Protein AF-A0A059EZ91-F1 (afdb_monomer)

pLDDT: mean 73.09, std 22.7, range [26.75, 97.12]

Foldseek 3Di:
DVVVVVVVVVVVVVVVVVVVVVVVVVVVVPPDDDDDDDDDDDDDDDDDDDDDDDDDDDPPPPPLDLFAWEQEDDDQQCVLVSVLLVVCLDPLLLVVLVVDDADCLALSNLSNVVSVQRGPDSYYDYCVVSLQSNQVNLDDPQGDSNDHHHSVSSNVSSLVSLQVSQCVVPPCVPDVDDDLQDDDPVRLVCCCVPPSSCVVCNVVRPPPDPPDPPPPD

Solvent-accessible surface area (backbone atoms only — not comparable to full-atom values): 13979 Å²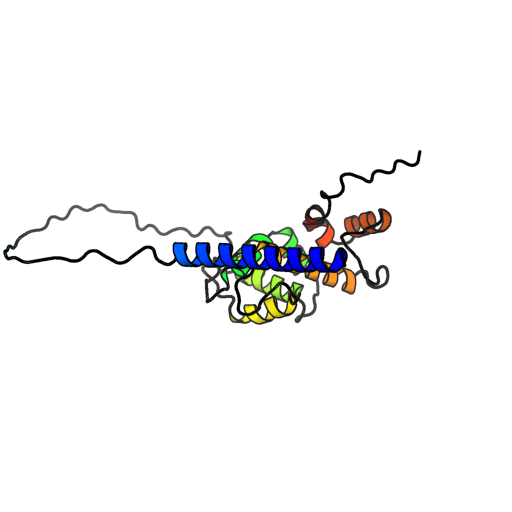 total; per-residue (Å²): 110,73,71,59,57,54,52,54,49,53,53,50,53,53,52,52,53,54,50,52,55,50,51,56,56,49,59,76,69,69,82,80,90,86,87,81,91,83,84,90,82,86,84,90,81,85,90,84,84,87,84,92,77,91,75,84,75,79,83,80,74,74,75,76,62,92,87,57,65,29,48,65,58,81,52,96,70,43,58,33,56,51,50,27,52,62,71,60,60,41,68,68,58,50,50,53,47,68,75,48,93,60,54,87,87,37,65,55,36,52,49,40,53,50,48,48,54,32,59,73,36,95,47,74,40,80,55,71,87,52,43,62,60,54,50,64,68,49,65,49,96,83,58,48,90,91,42,84,57,58,32,68,58,54,41,52,45,45,53,51,51,46,38,51,53,50,42,61,72,78,34,46,93,80,42,91,75,84,57,80,90,71,62,52,69,73,57,45,52,49,36,56,77,70,33,70,58,43,62,76,48,49,78,83,67,73,81,87,62,80,92,72,87,77,80,89,124

Organism: NCBI:txid1288291

Sequence (217 aa):
MRKIILFAYIIFVVFLIIAVVFVIRNIKRGGSGSNAISNNNSSSSQEILTSSKNVSGVSSKVKISDGKPAGIENFTLNCFLSTALQALNIDDLYSYLNSESFNEKSLSKILYNLLTKIRKHKGVVSIEDEYESYIKRLRNKEIKLHGQNDASEVIRNTINVLFQEEVTSKFKHKFKNVDLNNLNYKTHTFLYENSKIYQLFALVGYLESEDKVVADL

Radius of gyration: 28.01 Å; Cα contacts (8 Å, |Δi|>4): 132; chains: 1; bounding box: 68×42×88 Å

Mean predicted aligned error: 17.15 Å

Structure (mmCIF, N/CA/C/O backbone):
data_AF-A0A059EZ91-F1
#
_entry.id   AF-A0A059EZ91-F1
#
loop_
_atom_site.group_PDB
_atom_site.id
_atom_site.type_symbol
_atom_site.label_atom_id
_atom_site.label_alt_id
_atom_site.label_comp_id
_atom_site.label_asym_id
_atom_site.label_entity_id
_atom_site.label_seq_id
_atom_site.pdbx_PDB_ins_code
_atom_site.Cartn_x
_atom_site.Cartn_y
_atom_site.Cartn_z
_atom_site.occupancy
_atom_site.B_iso_or_equiv
_atom_site.auth_seq_id
_atom_site.auth_comp_id
_atom_site.auth_asym_id
_atom_site.auth_atom_id
_atom_site.pdbx_PDB_model_num
ATOM 1 N N . MET A 1 1 ? 32.229 -0.684 39.712 1.00 58.25 1 MET A N 1
ATOM 2 C CA . MET A 1 1 ? 33.116 -1.444 38.795 1.00 58.25 1 MET A CA 1
ATOM 3 C C . MET A 1 1 ? 32.371 -2.458 37.917 1.00 58.25 1 MET A C 1
ATOM 5 O O . MET A 1 1 ? 32.345 -2.226 36.718 1.00 58.25 1 MET A O 1
ATOM 9 N N . ARG A 1 2 ? 31.712 -3.515 38.440 1.0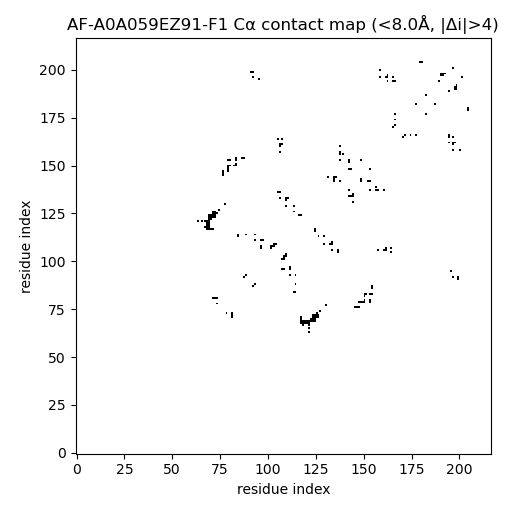0 59.59 2 ARG A N 1
ATOM 10 C CA . ARG A 1 2 ? 31.101 -4.603 37.617 1.00 59.59 2 ARG A CA 1
ATOM 11 C C . ARG A 1 2 ? 30.268 -4.155 36.391 1.00 59.59 2 ARG A C 1
ATOM 13 O O . ARG A 1 2 ? 30.423 -4.739 35.327 1.00 59.59 2 ARG A O 1
ATOM 20 N N . LYS A 1 3 ? 29.448 -3.097 36.500 1.00 65.00 3 LYS A N 1
ATOM 21 C CA . LYS A 1 3 ? 28.636 -2.578 35.373 1.00 65.00 3 LYS A CA 1
ATOM 22 C C . LYS A 1 3 ? 29.464 -2.020 34.197 1.00 65.00 3 LYS A C 1
ATOM 24 O O . LYS A 1 3 ? 29.027 -2.125 33.059 1.00 65.00 3 LYS A O 1
ATOM 29 N N . ILE A 1 4 ? 30.657 -1.474 34.455 1.00 79.62 4 ILE A N 1
ATOM 30 C CA . ILE A 1 4 ? 31.546 -0.917 33.416 1.00 79.62 4 ILE A CA 1
ATOM 31 C C . ILE A 1 4 ? 32.190 -2.050 32.606 1.00 79.62 4 ILE A C 1
ATOM 33 O O . ILE A 1 4 ? 32.258 -1.971 31.385 1.00 79.62 4 ILE A O 1
ATOM 37 N N . ILE A 1 5 ? 32.583 -3.137 33.279 1.00 83.62 5 ILE A N 1
ATOM 38 C CA . ILE A 1 5 ? 33.147 -4.336 32.637 1.00 83.62 5 ILE A CA 1
ATOM 39 C C . ILE A 1 5 ? 32.108 -4.984 31.711 1.00 83.62 5 ILE A C 1
ATOM 41 O O . ILE A 1 5 ? 32.428 -5.319 30.575 1.00 83.62 5 ILE A O 1
ATOM 45 N N . LEU A 1 6 ? 30.849 -5.092 32.158 1.00 77.56 6 LEU A N 1
ATOM 46 C CA . LEU A 1 6 ? 29.761 -5.628 31.333 1.00 77.56 6 LEU A CA 1
ATOM 47 C C . LEU A 1 6 ? 29.501 -4.766 30.083 1.00 77.56 6 LEU A C 1
ATOM 49 O O . LEU A 1 6 ? 29.330 -5.303 28.994 1.00 77.56 6 LEU A O 1
ATOM 53 N N . PHE A 1 7 ? 29.522 -3.437 30.219 1.00 81.31 7 PHE A N 1
ATOM 54 C CA . PHE A 1 7 ? 29.339 -2.519 29.091 1.00 81.31 7 PHE A CA 1
ATOM 55 C C . PHE A 1 7 ? 30.496 -2.595 28.078 1.00 81.31 7 PHE A C 1
ATOM 57 O O . PHE A 1 7 ? 30.256 -2.682 26.875 1.00 81.31 7 PHE A O 1
ATOM 64 N N . ALA A 1 8 ? 31.745 -2.650 28.556 1.00 85.06 8 ALA A N 1
ATOM 65 C CA . ALA A 1 8 ? 32.920 -2.840 27.705 1.00 85.06 8 ALA A CA 1
ATOM 66 C C . ALA A 1 8 ? 32.886 -4.188 26.957 1.00 85.06 8 ALA A C 1
ATOM 68 O O . ALA A 1 8 ? 33.209 -4.242 25.771 1.00 85.06 8 ALA A O 1
ATOM 69 N N . TYR A 1 9 ? 32.435 -5.259 27.620 1.00 87.12 9 TYR A N 1
ATOM 70 C CA . TYR A 1 9 ? 32.266 -6.575 27.003 1.00 87.12 9 TYR A CA 1
ATOM 71 C C . TYR A 1 9 ? 31.207 -6.564 25.887 1.00 87.12 9 TYR A C 1
ATOM 73 O O . TYR A 1 9 ? 31.457 -7.088 24.805 1.00 87.12 9 TYR A O 1
ATOM 81 N N . ILE A 1 10 ? 30.061 -5.905 26.102 1.00 84.00 10 ILE A N 1
ATOM 82 C CA . ILE A 1 10 ? 29.012 -5.764 25.076 1.00 84.00 10 ILE A CA 1
ATOM 83 C C . ILE A 1 10 ? 29.543 -5.013 23.844 1.00 84.00 10 ILE A C 1
ATOM 85 O O . ILE A 1 10 ? 29.344 -5.471 22.720 1.00 84.00 10 ILE A O 1
ATOM 89 N N . ILE A 1 11 ? 30.272 -3.906 24.036 1.00 86.25 11 ILE A N 1
ATOM 90 C CA . ILE A 1 11 ? 30.888 -3.155 22.927 1.00 86.25 11 ILE A CA 1
ATOM 91 C C . ILE A 1 11 ? 31.886 -4.028 22.154 1.00 86.25 11 ILE A C 1
ATOM 93 O O . ILE A 1 11 ? 31.872 -4.031 20.922 1.00 86.25 11 ILE A O 1
ATOM 97 N N . PHE A 1 12 ? 32.718 -4.802 22.858 1.00 88.75 12 PHE A N 1
ATOM 98 C CA . PHE A 1 12 ? 33.686 -5.706 22.238 1.00 88.75 12 PHE A CA 1
ATOM 99 C C . PHE A 1 12 ? 33.010 -6.796 21.388 1.00 88.75 12 PHE A C 1
ATOM 101 O O . PHE A 1 12 ? 33.410 -7.019 20.246 1.00 88.75 12 PHE A O 1
ATOM 108 N N . VAL A 1 13 ? 31.945 -7.426 21.898 1.00 86.06 13 VAL A N 1
ATOM 109 C CA . VAL A 1 13 ? 31.173 -8.442 21.160 1.00 86.06 13 VAL A CA 1
ATOM 110 C C . VAL A 1 13 ? 30.526 -7.851 19.901 1.00 86.06 13 VAL A C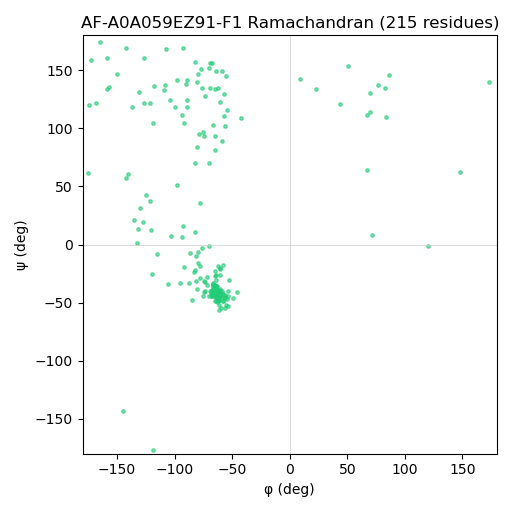 1
ATOM 112 O O . VAL A 1 13 ? 30.602 -8.461 18.835 1.00 86.06 13 VAL A O 1
ATOM 115 N N . VAL A 1 14 ? 29.959 -6.641 19.978 1.00 85.62 14 VAL A N 1
ATOM 116 C CA . VAL A 1 14 ? 29.388 -5.946 18.807 1.00 85.62 14 VAL A CA 1
ATOM 117 C C . VAL A 1 14 ? 30.459 -5.665 17.745 1.00 85.62 14 VAL A C 1
ATOM 119 O O . VAL A 1 14 ? 30.233 -5.937 16.565 1.00 85.62 14 VAL A O 1
ATOM 122 N N . PHE A 1 15 ? 31.645 -5.193 18.142 1.00 87.44 15 PHE A N 1
ATOM 123 C CA . PHE A 1 15 ? 32.767 -4.990 17.216 1.00 87.44 15 PHE A CA 1
ATOM 124 C C . PHE A 1 15 ? 33.221 -6.291 16.541 1.00 87.44 15 PHE A C 1
ATOM 126 O O . PHE A 1 15 ? 33.485 -6.300 15.337 1.00 87.44 15 PHE A O 1
ATOM 133 N N . LEU A 1 16 ? 33.272 -7.395 17.290 1.00 84.44 16 LEU A N 1
ATOM 134 C CA . LEU A 1 16 ? 33.698 -8.695 16.774 1.00 84.44 16 LEU A CA 1
ATOM 135 C C . LEU A 1 16 ? 32.702 -9.256 15.742 1.00 84.44 16 LEU A C 1
ATOM 137 O O . LEU A 1 16 ? 33.118 -9.750 14.695 1.00 84.44 16 LEU A O 1
ATOM 141 N N . ILE A 1 17 ? 31.395 -9.088 15.972 1.00 84.00 17 ILE A N 1
ATOM 142 C CA . ILE A 1 17 ? 30.342 -9.446 15.004 1.00 84.00 17 ILE A CA 1
ATOM 143 C C . ILE A 1 17 ? 30.474 -8.615 13.716 1.00 84.00 17 ILE A C 1
ATOM 145 O O . ILE A 1 17 ? 30.439 -9.173 12.618 1.00 84.00 17 ILE A O 1
ATOM 149 N N . ILE A 1 18 ? 30.682 -7.297 13.826 1.00 85.12 18 ILE A N 1
ATOM 150 C CA . ILE A 1 18 ? 30.859 -6.408 12.663 1.00 85.12 18 ILE A CA 1
ATOM 151 C C . ILE A 1 18 ? 32.094 -6.814 11.842 1.00 85.12 18 ILE A C 1
ATOM 153 O O . ILE A 1 18 ? 32.015 -6.890 10.613 1.00 85.12 18 ILE A O 1
ATOM 157 N N . ALA A 1 19 ? 33.212 -7.132 12.502 1.00 83.38 19 ALA A N 1
ATOM 158 C CA . ALA A 1 19 ? 34.436 -7.581 11.841 1.00 83.38 19 ALA A CA 1
ATOM 159 C C . ALA A 1 19 ? 34.237 -8.904 11.078 1.00 83.38 19 ALA A C 1
ATOM 161 O O . ALA A 1 19 ? 34.619 -9.001 9.910 1.00 83.38 19 ALA A O 1
ATOM 162 N N . VAL A 1 20 ? 33.577 -9.897 11.687 1.00 82.56 20 VAL A N 1
ATOM 163 C CA . VAL A 1 20 ? 33.268 -11.185 11.037 1.00 82.56 20 VAL A CA 1
ATOM 164 C C . VAL A 1 20 ? 32.369 -10.989 9.812 1.00 82.56 20 VAL A C 1
ATOM 166 O O . VAL A 1 20 ? 32.664 -11.522 8.740 1.00 82.56 20 VAL A O 1
ATOM 169 N N . VAL A 1 21 ? 31.320 -10.165 9.919 1.00 80.38 21 VAL A N 1
ATOM 170 C CA . VAL A 1 21 ? 30.441 -9.837 8.782 1.00 80.38 21 VAL A CA 1
ATOM 171 C C . VAL A 1 21 ? 31.221 -9.161 7.649 1.00 80.38 21 VAL A C 1
ATOM 173 O O . VAL A 1 21 ? 30.991 -9.480 6.481 1.00 80.38 21 VAL A O 1
ATOM 176 N N . PHE A 1 22 ? 32.166 -8.269 7.962 1.00 77.31 22 PHE A N 1
ATOM 177 C CA . PHE A 1 22 ? 33.001 -7.591 6.964 1.00 77.31 22 PHE A CA 1
ATOM 178 C C . PHE A 1 22 ? 33.960 -8.556 6.245 1.00 77.31 22 PHE A C 1
ATOM 180 O O . PHE A 1 22 ? 34.053 -8.526 5.015 1.00 77.31 22 PHE A O 1
ATOM 187 N N . VAL A 1 23 ? 34.608 -9.467 6.981 1.00 77.50 23 VAL A N 1
ATOM 188 C CA . VAL A 1 23 ? 35.487 -10.507 6.413 1.00 77.50 23 VAL A CA 1
ATOM 189 C C . VAL A 1 23 ? 34.709 -11.442 5.482 1.00 77.50 23 VAL A C 1
ATOM 191 O O . VAL A 1 23 ? 35.120 -11.637 4.337 1.00 77.50 23 VAL A O 1
ATOM 194 N N . ILE A 1 24 ? 33.542 -11.942 5.905 1.00 71.38 24 ILE A N 1
ATOM 195 C CA . ILE A 1 24 ? 32.678 -12.797 5.069 1.00 71.38 24 ILE A CA 1
ATOM 196 C C . ILE A 1 24 ? 32.258 -12.065 3.781 1.00 71.38 24 ILE A C 1
ATOM 198 O O . ILE A 1 24 ? 32.262 -12.656 2.696 1.00 71.38 24 ILE A O 1
ATOM 202 N N . ARG A 1 25 ? 31.944 -10.763 3.865 1.00 62.53 25 ARG A N 1
ATOM 203 C CA . ARG A 1 25 ? 31.569 -9.943 2.699 1.00 62.53 25 ARG A CA 1
ATOM 204 C C . ARG A 1 25 ? 32.706 -9.767 1.690 1.00 62.53 25 ARG A C 1
ATOM 206 O O . ARG A 1 25 ? 32.428 -9.724 0.492 1.00 62.53 25 ARG A O 1
ATOM 213 N N . ASN A 1 26 ? 33.951 -9.682 2.156 1.00 57.91 26 ASN A N 1
ATOM 214 C CA . ASN A 1 26 ? 35.123 -9.526 1.293 1.00 57.91 26 ASN A CA 1
ATOM 215 C C . ASN A 1 26 ? 35.580 -10.858 0.681 1.00 57.91 26 ASN A C 1
ATOM 217 O O . ASN A 1 26 ? 35.876 -10.894 -0.512 1.00 57.91 26 ASN A O 1
ATOM 221 N N . ILE A 1 27 ? 35.526 -11.970 1.427 1.00 61.06 27 ILE A N 1
ATOM 222 C CA . ILE A 1 27 ? 35.783 -13.314 0.874 1.00 61.06 27 ILE A CA 1
ATOM 223 C C . ILE A 1 27 ? 34.810 -13.610 -0.278 1.00 61.06 27 ILE A C 1
ATOM 225 O O . ILE A 1 27 ? 35.228 -14.046 -1.349 1.00 61.06 27 ILE A O 1
ATOM 229 N N . LYS A 1 28 ? 33.523 -13.261 -0.126 1.00 47.97 28 LYS A N 1
ATOM 230 C CA . LYS A 1 28 ? 32.501 -13.439 -1.176 1.00 47.97 28 LYS A CA 1
ATOM 231 C C . LYS A 1 28 ? 32.657 -12.497 -2.390 1.00 47.97 28 LYS A C 1
ATOM 233 O O . LYS A 1 28 ? 31.864 -12.584 -3.324 1.00 47.97 28 LYS A O 1
ATOM 238 N N . ARG A 1 29 ? 33.653 -11.601 -2.396 1.00 47.25 29 ARG A N 1
ATOM 239 C CA . ARG A 1 29 ? 33.982 -10.686 -3.508 1.00 47.25 29 ARG A CA 1
ATOM 240 C C . ARG A 1 29 ? 35.358 -10.926 -4.147 1.00 47.25 29 ARG A C 1
ATOM 242 O O . ARG A 1 29 ? 35.621 -10.338 -5.188 1.00 47.25 29 ARG A O 1
ATOM 249 N N . GLY A 1 30 ? 36.205 -11.788 -3.579 1.00 40.31 30 GLY A N 1
ATOM 250 C CA . GLY A 1 30 ? 37.557 -12.081 -4.092 1.00 40.31 30 GLY A CA 1
ATOM 251 C C . GLY A 1 30 ? 37.666 -13.290 -5.034 1.00 40.31 30 GLY A C 1
ATOM 252 O O . GLY A 1 30 ? 38.770 -13.703 -5.369 1.00 40.31 30 GLY A O 1
ATOM 253 N N . GLY A 1 31 ? 36.544 -13.901 -5.424 1.00 39.34 31 GLY A N 1
ATOM 254 C CA . GLY A 1 31 ? 36.500 -15.221 -6.065 1.00 39.34 31 GLY A CA 1
ATOM 255 C C . GLY A 1 31 ? 36.393 -15.239 -7.592 1.00 39.34 31 GLY A C 1
ATOM 256 O O . GLY A 1 31 ? 35.513 -15.926 -8.098 1.00 39.34 31 GLY A O 1
ATOM 257 N N . SER A 1 32 ? 37.246 -14.514 -8.325 1.00 40.69 32 SER A N 1
ATOM 258 C CA . SER A 1 32 ? 37.578 -14.842 -9.729 1.00 40.69 32 SER A CA 1
ATOM 259 C C . SER A 1 32 ? 38.780 -14.026 -10.214 1.00 40.69 32 SER A C 1
ATOM 261 O O . SER A 1 32 ? 38.717 -12.798 -10.204 1.00 40.69 32 SER A O 1
ATOM 263 N N . GLY A 1 33 ? 39.860 -14.686 -10.652 1.00 39.78 33 GLY A N 1
ATOM 264 C CA . GLY A 1 33 ? 40.988 -13.986 -11.281 1.00 39.78 33 GLY A CA 1
ATOM 265 C C . GLY A 1 33 ? 42.382 -14.579 -11.072 1.00 39.78 33 GLY A C 1
ATOM 266 O O . GLY A 1 33 ? 43.243 -13.892 -10.533 1.00 39.78 33 GLY A O 1
ATOM 267 N N . SER A 1 34 ? 42.632 -15.807 -11.541 1.00 31.89 34 SER A N 1
ATOM 268 C CA . SER A 1 34 ? 43.927 -16.192 -12.143 1.00 31.89 34 SER A CA 1
ATOM 269 C C . SER A 1 34 ? 43.895 -17.604 -12.724 1.00 31.89 34 SER A C 1
ATOM 271 O O . SER A 1 34 ? 43.712 -18.574 -11.999 1.00 31.89 34 SER A O 1
ATOM 273 N N . ASN A 1 35 ? 44.137 -17.699 -14.029 1.00 32.19 35 ASN A N 1
ATOM 274 C CA . ASN A 1 35 ? 45.182 -18.551 -14.596 1.00 32.19 35 ASN A CA 1
ATOM 275 C C . ASN A 1 35 ? 45.542 -17.988 -15.980 1.00 32.19 35 ASN A C 1
ATOM 277 O O . ASN A 1 35 ? 44.663 -17.594 -16.743 1.00 32.19 35 ASN A O 1
ATOM 281 N N . ALA A 1 36 ? 46.837 -17.911 -16.268 1.00 32.31 36 ALA A N 1
ATOM 282 C CA . ALA A 1 36 ? 47.399 -17.475 -17.546 1.00 32.31 36 ALA A CA 1
ATOM 283 C C . AL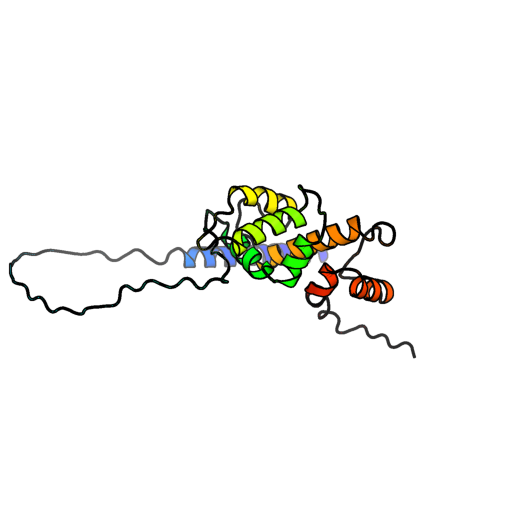A A 1 36 ? 48.222 -18.624 -18.164 1.00 32.31 36 ALA A C 1
ATOM 285 O O . ALA A 1 36 ? 48.340 -19.669 -17.529 1.00 32.31 36 ALA A O 1
ATOM 286 N N . ILE A 1 37 ? 48.860 -18.369 -19.323 1.00 31.75 37 ILE A N 1
ATOM 287 C CA . ILE A 1 37 ? 49.763 -19.266 -20.097 1.00 31.75 37 ILE A CA 1
ATOM 288 C C . ILE A 1 37 ? 48.996 -20.254 -21.018 1.00 31.75 37 ILE A C 1
ATOM 290 O O . ILE A 1 37 ? 48.060 -20.894 -20.558 1.00 31.75 37 ILE A O 1
ATOM 294 N N . SER A 1 38 ? 49.340 -20.497 -22.300 1.00 27.70 38 SER A N 1
ATOM 295 C CA . SER A 1 38 ? 50.135 -19.757 -23.314 1.00 27.70 38 SER A CA 1
ATOM 296 C C . SER A 1 38 ? 50.038 -20.448 -24.707 1.00 27.70 38 SER A C 1
ATOM 298 O O . SER A 1 38 ? 49.833 -21.655 -24.761 1.00 27.70 38 SER A O 1
ATOM 300 N N . ASN A 1 39 ? 50.310 -19.698 -25.789 1.00 27.30 39 ASN A N 1
ATOM 301 C CA . ASN A 1 39 ? 50.799 -20.104 -27.133 1.00 27.30 39 ASN A CA 1
ATOM 302 C C . ASN A 1 39 ? 49.942 -20.902 -28.163 1.00 27.30 39 ASN A C 1
ATOM 304 O O . ASN A 1 39 ? 49.736 -22.103 -28.053 1.00 27.30 39 ASN A O 1
ATOM 308 N N . ASN A 1 40 ? 49.644 -20.205 -29.276 1.00 32.12 40 ASN A N 1
ATOM 309 C CA . ASN A 1 40 ? 49.972 -20.499 -30.695 1.00 32.12 40 ASN A CA 1
ATOM 310 C C . ASN A 1 40 ? 49.817 -21.930 -31.280 1.00 32.12 40 ASN A C 1
ATOM 312 O O . ASN A 1 40 ? 50.627 -22.795 -30.961 1.00 32.12 40 ASN A O 1
ATOM 316 N N . ASN A 1 41 ? 48.986 -22.121 -32.331 1.00 29.39 41 ASN A N 1
ATOM 317 C CA . ASN A 1 41 ? 49.386 -21.947 -33.757 1.00 29.39 41 ASN A CA 1
ATOM 318 C C . ASN A 1 41 ? 48.319 -22.383 -34.813 1.00 29.39 41 ASN A C 1
ATOM 320 O O . ASN A 1 41 ? 47.752 -23.458 -34.695 1.00 29.39 41 ASN A O 1
ATOM 324 N N . SER A 1 42 ? 48.181 -21.585 -35.893 1.00 30.23 42 SER A N 1
ATOM 325 C CA . SER A 1 42 ? 47.931 -21.926 -37.331 1.00 30.23 42 SER A CA 1
ATOM 326 C C . SER A 1 42 ? 46.808 -22.874 -37.851 1.00 30.23 42 SER A C 1
ATOM 328 O O . SER A 1 42 ? 46.503 -23.896 -37.256 1.00 30.23 42 SER A O 1
ATOM 330 N N . SER A 1 43 ? 46.400 -22.612 -39.116 1.00 27.48 43 SER A N 1
ATOM 331 C CA . SER A 1 43 ? 45.660 -23.470 -40.094 1.00 27.48 43 SER A CA 1
ATOM 332 C C . SER A 1 43 ? 44.115 -23.520 -39.982 1.00 27.48 43 SER A C 1
ATOM 334 O O . SER A 1 43 ? 43.583 -23.915 -38.957 1.00 27.48 43 SER A O 1
ATOM 336 N N . SER A 1 44 ? 43.341 -22.946 -40.928 1.00 32.41 44 SER A N 1
ATOM 337 C CA . SER A 1 44 ? 42.866 -23.505 -42.233 1.00 32.41 44 SER A CA 1
ATOM 338 C C . SER A 1 44 ? 41.823 -24.644 -42.066 1.00 32.41 44 SER A C 1
ATOM 340 O O . SER A 1 44 ? 42.094 -25.560 -41.306 1.00 32.41 44 SER A O 1
ATOM 342 N N . SER A 1 45 ? 40.646 -24.717 -42.714 1.00 28.56 45 SER A N 1
ATOM 343 C CA . SER A 1 45 ? 40.190 -24.176 -44.011 1.00 28.56 45 SER A CA 1
ATOM 344 C C . SER A 1 45 ? 38.647 -24.068 -44.119 1.00 28.56 45 SER A C 1
ATOM 346 O O . SER A 1 45 ? 37.921 -24.735 -43.393 1.00 28.56 45 SER A O 1
ATOM 348 N N . GLN A 1 46 ? 38.198 -23.230 -45.063 1.00 34.28 46 GLN A N 1
ATOM 349 C CA . GLN A 1 46 ? 37.072 -23.355 -46.019 1.00 34.28 46 GLN A CA 1
ATOM 350 C C . GLN A 1 46 ? 36.022 -24.509 -45.942 1.00 34.28 46 GLN A C 1
ATOM 352 O O . GLN A 1 46 ? 36.383 -25.678 -45.878 1.00 34.28 46 GLN A O 1
ATOM 357 N N . GLU A 1 47 ? 34.759 -24.115 -46.240 1.00 28.09 47 GLU A N 1
ATOM 358 C CA . GLU A 1 47 ? 33.784 -24.768 -47.173 1.00 28.09 47 GLU A CA 1
ATOM 359 C C . GLU A 1 47 ? 32.847 -25.928 -46.702 1.00 28.09 47 GLU A C 1
ATOM 361 O O . GLU A 1 47 ? 33.234 -26.726 -45.860 1.00 28.09 47 GLU A O 1
ATOM 366 N N . ILE A 1 48 ? 31.583 -26.107 -47.179 1.00 30.22 48 ILE A N 1
ATOM 367 C CA . ILE A 1 48 ? 30.646 -25.281 -48.013 1.00 30.22 48 ILE A CA 1
ATOM 368 C C . ILE A 1 48 ? 29.158 -25.796 -47.966 1.00 30.22 48 ILE A C 1
ATOM 370 O O . ILE A 1 48 ? 28.893 -26.870 -47.443 1.00 30.22 48 ILE A O 1
ATOM 374 N N . LEU A 1 49 ? 28.218 -25.052 -48.592 1.00 27.22 49 LEU A N 1
ATOM 375 C CA . LEU A 1 49 ? 26.872 -25.419 -49.131 1.00 27.22 49 LEU A CA 1
ATOM 376 C C . LEU A 1 49 ? 25.693 -25.843 -48.206 1.00 27.22 49 LEU A C 1
ATOM 378 O O . LEU A 1 49 ? 25.592 -26.955 -47.707 1.00 27.22 49 LEU A O 1
ATOM 382 N N . THR A 1 50 ? 24.695 -24.950 -48.165 1.00 33.94 50 THR A N 1
ATOM 383 C CA . THR A 1 50 ? 23.241 -25.160 -48.402 1.00 33.94 50 THR A CA 1
ATOM 384 C C . THR A 1 50 ? 22.58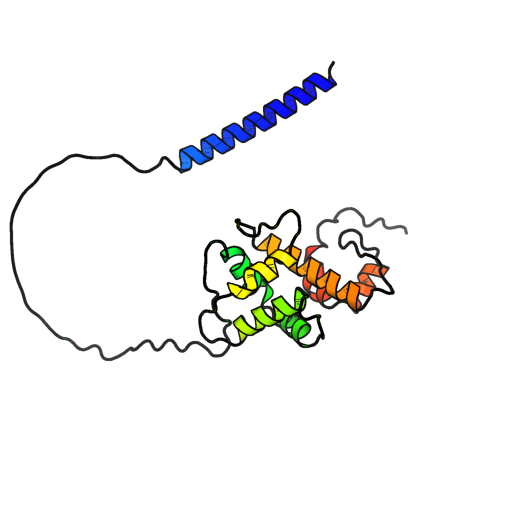0 -26.545 -48.239 1.00 33.94 50 THR A C 1
ATOM 386 O O . THR A 1 50 ? 22.877 -27.476 -48.983 1.00 33.94 50 THR A O 1
ATOM 389 N N . SER A 1 51 ? 21.429 -26.566 -47.550 1.00 26.75 51 SER A N 1
ATOM 390 C CA . SER A 1 51 ? 20.172 -27.050 -48.161 1.00 26.75 51 SER A CA 1
ATOM 391 C C . SER A 1 51 ? 18.935 -26.521 -47.426 1.00 26.75 51 SER A C 1
ATOM 393 O O . SER A 1 51 ? 18.862 -26.556 -46.200 1.00 26.75 51 SER A O 1
ATOM 395 N N . SER A 1 52 ? 17.946 -26.040 -48.183 1.00 32.31 52 SER A N 1
ATOM 396 C CA . SER A 1 52 ? 16.634 -25.657 -47.657 1.00 32.31 52 SER A CA 1
ATOM 397 C C . SER A 1 52 ? 15.777 -26.893 -47.369 1.00 32.31 52 SER A C 1
ATOM 399 O O . SER A 1 52 ? 15.629 -27.761 -48.229 1.00 32.31 52 SER A O 1
ATOM 401 N N . LYS A 1 53 ? 15.113 -26.919 -46.208 1.00 29.17 53 LYS A N 1
ATOM 402 C CA . LYS A 1 53 ? 13.845 -27.639 -46.033 1.00 29.17 53 LYS A CA 1
ATOM 403 C C . LYS A 1 53 ? 12.873 -26.783 -45.231 1.00 29.17 53 LYS A C 1
ATOM 405 O O . LYS A 1 53 ? 13.127 -26.447 -44.079 1.00 29.17 53 LYS A O 1
ATOM 410 N N . ASN A 1 54 ? 11.749 -26.452 -45.863 1.00 34.72 54 ASN A N 1
ATOM 411 C CA . ASN A 1 54 ? 10.644 -25.730 -45.245 1.00 34.72 54 ASN A CA 1
ATOM 412 C C . ASN A 1 54 ? 10.113 -26.474 -44.011 1.00 34.72 54 ASN A C 1
ATOM 414 O O . ASN A 1 54 ? 9.700 -27.628 -44.121 1.00 34.72 54 ASN A O 1
ATOM 418 N N . VAL A 1 55 ? 9.986 -25.761 -42.891 1.00 31.19 55 VAL A N 1
ATOM 419 C CA . VAL A 1 55 ? 8.940 -26.030 -41.898 1.00 31.19 55 VAL A CA 1
ATOM 420 C C . VAL A 1 55 ? 8.079 -24.776 -41.810 1.00 31.19 55 VAL A C 1
ATOM 422 O O . VAL A 1 55 ? 8.483 -23.741 -41.286 1.00 31.19 55 VAL A O 1
ATOM 425 N N . SER A 1 56 ? 6.899 -24.860 -42.416 1.00 31.50 56 SER A N 1
ATOM 426 C CA . SER A 1 56 ? 5.873 -23.823 -42.396 1.00 31.50 56 SER A CA 1
ATOM 427 C C . SER A 1 56 ? 5.190 -23.759 -41.029 1.00 31.50 56 SER A C 1
ATOM 429 O O . SER A 1 56 ? 4.647 -24.764 -40.577 1.00 31.50 56 SER A O 1
ATOM 431 N N . GLY A 1 57 ? 5.128 -22.568 -40.427 1.00 39.47 57 GLY A N 1
ATOM 432 C CA . GLY A 1 57 ? 4.540 -22.367 -39.099 1.00 39.47 57 GLY A CA 1
ATOM 433 C C . GLY A 1 57 ? 5.478 -22.851 -37.981 1.00 39.47 57 GLY A C 1
ATOM 434 O O . GLY A 1 57 ? 6.104 -23.892 -38.078 1.00 39.47 57 GLY A O 1
ATOM 435 N N . VAL A 1 58 ? 5.645 -22.125 -36.881 1.00 33.00 58 VAL A N 1
ATOM 436 C CA . VAL A 1 58 ? 4.673 -21.236 -36.242 1.00 33.00 58 VAL A CA 1
ATOM 437 C C . VAL A 1 58 ? 5.279 -19.848 -36.035 1.00 33.00 58 VAL A C 1
ATOM 439 O O . VAL A 1 58 ? 6.262 -19.688 -35.317 1.00 33.00 58 VAL A O 1
ATOM 442 N N . SER A 1 59 ? 4.641 -18.815 -36.598 1.00 34.72 59 SER A N 1
ATOM 443 C CA . SER A 1 59 ? 4.775 -17.475 -36.025 1.00 34.72 59 SER A CA 1
ATOM 444 C C . SER A 1 59 ? 4.108 -17.527 -34.659 1.00 34.72 59 SER A C 1
ATOM 446 O O . SER A 1 59 ? 2.878 -17.541 -34.567 1.00 34.72 59 SER A O 1
ATOM 448 N N . SER A 1 60 ? 4.917 -17.591 -33.602 1.00 38.19 60 SER A N 1
ATOM 449 C CA . SER A 1 60 ? 4.453 -17.485 -32.223 1.00 38.19 60 SER A CA 1
ATOM 450 C C . SER A 1 60 ? 4.001 -16.053 -31.953 1.00 38.19 60 SER A C 1
ATOM 452 O O . SER A 1 60 ? 4.626 -15.314 -31.195 1.00 38.19 60 SER A O 1
ATOM 454 N N . LYS A 1 61 ? 2.873 -15.661 -32.562 1.00 38.75 61 LYS A N 1
ATOM 455 C CA . LYS A 1 61 ? 2.003 -14.616 -32.033 1.00 38.75 61 LYS A CA 1
ATOM 456 C C . LYS A 1 61 ? 1.572 -15.088 -30.653 1.00 38.75 61 LYS A C 1
ATOM 458 O O . LYS A 1 61 ? 0.557 -15.769 -30.509 1.00 38.75 61 LYS A O 1
ATOM 463 N N . VAL A 1 62 ? 2.370 -14.734 -29.649 1.00 37.06 62 VAL A N 1
ATOM 464 C CA . VAL A 1 62 ? 1.978 -14.807 -28.250 1.00 37.06 62 VAL A CA 1
ATOM 465 C C . VAL A 1 62 ? 0.710 -13.974 -28.147 1.00 37.06 62 VAL A C 1
ATOM 467 O O . VAL A 1 62 ? 0.754 -12.745 -28.172 1.00 37.06 62 VAL A O 1
ATOM 470 N N . LYS A 1 63 ? -0.441 -14.651 -28.099 1.00 38.94 63 LYS A N 1
ATOM 471 C CA . LYS A 1 63 ? -1.696 -14.025 -27.705 1.00 38.94 63 LYS A CA 1
ATOM 472 C C . LYS A 1 63 ? -1.511 -13.625 -26.248 1.00 38.94 63 LYS A C 1
ATOM 474 O O . LYS A 1 63 ? -1.705 -14.444 -25.353 1.00 38.94 63 LYS A O 1
ATOM 479 N N . ILE A 1 64 ? -1.077 -12.385 -26.029 1.00 47.28 64 ILE A N 1
ATOM 480 C CA . ILE A 1 64 ? -1.133 -11.749 -24.718 1.00 47.28 64 ILE A CA 1
ATOM 481 C C . ILE A 1 64 ? -2.606 -11.799 -24.326 1.00 47.28 64 ILE A C 1
ATOM 483 O O . ILE A 1 64 ? -3.448 -11.192 -24.983 1.00 47.28 64 ILE A O 1
ATOM 487 N N . SER A 1 65 ? -2.915 -12.624 -23.330 1.00 42.81 65 SER A N 1
ATOM 488 C CA . SER A 1 65 ? -4.276 -12.826 -22.854 1.00 42.81 65 SER A CA 1
ATOM 489 C C . SER A 1 65 ? -4.830 -11.500 -22.352 1.00 42.81 65 SER A C 1
ATOM 491 O O . SER A 1 65 ? -4.252 -10.918 -21.427 1.00 42.81 65 SER A O 1
ATOM 493 N N . ASP A 1 66 ? -5.949 -11.054 -22.920 1.00 55.72 66 ASP A N 1
ATOM 494 C CA . ASP A 1 66 ? -6.734 -9.966 -22.346 1.00 55.72 66 ASP A CA 1
ATOM 495 C C . ASP A 1 66 ? -7.073 -10.325 -20.888 1.00 55.72 66 ASP A C 1
ATOM 497 O O . ASP A 1 66 ? -7.724 -11.337 -20.634 1.00 55.72 66 ASP A O 1
ATOM 501 N N . GLY A 1 67 ? -6.564 -9.536 -19.932 1.00 64.88 67 GLY A N 1
ATOM 502 C CA . GLY A 1 67 ? -6.816 -9.719 -18.495 1.00 64.88 67 GLY A CA 1
ATOM 503 C C . GLY A 1 67 ? -5.600 -9.959 -17.588 1.00 64.88 67 GLY A C 1
ATOM 504 O O . GLY A 1 67 ? -5.791 -10.067 -16.382 1.00 64.88 67 GLY A O 1
ATOM 505 N N . LYS A 1 68 ? -4.357 -10.023 -18.095 1.00 75.25 68 LYS A N 1
ATOM 506 C CA . LYS A 1 68 ? -3.161 -10.041 -17.218 1.00 75.25 68 LYS A CA 1
ATOM 507 C C . LYS A 1 68 ? -2.649 -8.621 -16.926 1.00 75.25 68 LYS A C 1
ATOM 509 O O . LYS A 1 68 ? -2.594 -7.826 -17.863 1.00 75.25 68 LYS A O 1
ATOM 514 N N . PRO A 1 69 ? -2.246 -8.305 -15.679 1.00 84.81 69 PRO A N 1
ATOM 515 C CA . PRO A 1 69 ? -1.639 -7.017 -15.352 1.00 84.81 69 PRO A CA 1
ATOM 516 C C . PRO A 1 69 ? -0.297 -6.824 -16.070 1.00 84.81 69 PRO A C 1
ATOM 518 O O . PRO A 1 69 ? 0.435 -7.786 -16.317 1.00 84.81 69 PRO A O 1
ATOM 521 N N . ALA A 1 70 ? 0.025 -5.569 -16.381 1.00 90.19 70 ALA A N 1
ATOM 522 C CA . ALA A 1 70 ? 1.276 -5.166 -17.006 1.00 90.19 70 ALA A CA 1
ATOM 523 C C . ALA A 1 70 ? 2.502 -5.552 -16.167 1.00 90.19 70 ALA A C 1
ATOM 525 O O . ALA A 1 70 ? 2.473 -5.519 -14.933 1.00 90.19 70 ALA A O 1
ATOM 526 N N . GLY A 1 71 ? 3.616 -5.830 -16.846 1.00 91.25 71 GLY A N 1
ATOM 527 C CA . GLY A 1 71 ? 4.931 -5.836 -16.205 1.00 91.25 71 GLY A CA 1
ATOM 528 C C . GLY A 1 71 ? 5.349 -4.414 -15.822 1.00 91.25 71 GLY A C 1
ATOM 529 O O . GLY A 1 71 ? 4.893 -3.449 -16.431 1.00 91.25 71 GLY A O 1
ATOM 530 N N . ILE A 1 72 ? 6.233 -4.269 -14.836 1.00 93.81 72 ILE A N 1
ATOM 531 C CA . ILE A 1 72 ? 6.790 -2.966 -14.442 1.00 93.81 72 ILE A CA 1
ATOM 532 C C . ILE A 1 72 ? 8.254 -2.919 -14.876 1.00 93.81 72 ILE A C 1
ATOM 534 O O . ILE A 1 72 ? 8.997 -3.874 -14.646 1.00 93.81 72 ILE A O 1
ATOM 538 N N . GLU A 1 73 ? 8.658 -1.822 -15.507 1.00 92.38 73 GLU A N 1
ATOM 539 C CA . GLU A 1 73 ? 10.038 -1.599 -15.927 1.00 92.38 73 GLU A CA 1
ATOM 540 C C . GLU A 1 73 ? 10.967 -1.493 -14.712 1.00 92.38 73 GLU A C 1
ATOM 542 O O . GLU A 1 73 ? 10.665 -0.816 -13.726 1.00 92.38 73 GLU A O 1
ATOM 547 N N . ASN A 1 74 ? 12.105 -2.185 -14.772 1.00 86.56 74 ASN A N 1
ATOM 548 C CA . ASN A 1 74 ? 13.114 -2.149 -13.721 1.00 86.56 74 ASN A CA 1
ATOM 549 C C . ASN A 1 74 ? 14.135 -1.052 -14.038 1.00 86.56 74 ASN A C 1
ATOM 551 O O . ASN A 1 74 ? 14.994 -1.245 -14.896 1.00 86.56 74 ASN A O 1
ATOM 555 N N . PHE A 1 75 ? 14.050 0.072 -13.330 1.00 84.50 75 PHE A N 1
ATOM 556 C CA . PHE A 1 75 ? 15.083 1.109 -13.322 1.00 84.50 75 PHE A CA 1
ATOM 557 C C . PHE A 1 75 ? 15.838 1.091 -11.988 1.00 84.50 75 PHE A C 1
ATOM 559 O O . PHE A 1 75 ? 15.439 0.422 -11.032 1.00 84.50 75 PHE A O 1
ATOM 566 N N . THR A 1 76 ? 16.961 1.808 -11.925 1.00 71.38 76 THR A N 1
ATOM 567 C CA . THR A 1 76 ? 17.937 1.761 -10.825 1.00 71.38 76 THR A CA 1
ATOM 568 C C . THR A 1 76 ? 17.289 1.726 -9.434 1.00 71.38 76 THR A C 1
ATOM 570 O O . THR A 1 76 ? 16.777 2.726 -8.942 1.00 71.38 76 THR A O 1
ATOM 573 N N . LEU A 1 77 ? 17.389 0.557 -8.787 1.00 75.00 77 LEU A N 1
ATOM 574 C CA . LEU A 1 77 ? 16.914 0.241 -7.431 1.00 75.00 77 LEU A CA 1
ATOM 575 C C . LEU A 1 77 ? 15.387 0.128 -7.220 1.00 75.00 77 LEU A C 1
ATOM 577 O O . LEU A 1 77 ? 14.989 -0.076 -6.079 1.00 75.00 77 LEU A O 1
ATOM 581 N N . ASN A 1 78 ? 14.522 0.155 -8.241 1.00 84.50 78 ASN A N 1
ATOM 582 C CA . ASN A 1 78 ? 13.061 0.138 -8.023 1.00 84.50 78 ASN A CA 1
ATOM 583 C C . ASN A 1 78 ? 12.429 -1.250 -7.756 1.00 84.50 78 ASN A C 1
ATOM 585 O O . ASN A 1 78 ? 11.251 -1.326 -7.406 1.00 84.50 78 ASN A O 1
ATOM 589 N N . CYS A 1 79 ? 13.168 -2.352 -7.924 1.00 88.69 79 CYS A N 1
ATOM 590 C CA . CYS A 1 79 ? 12.595 -3.705 -8.019 1.00 88.69 79 CYS A CA 1
ATOM 591 C C . CYS A 1 79 ? 11.793 -4.171 -6.784 1.00 88.69 79 CYS A C 1
ATOM 593 O O . CYS A 1 79 ? 10.866 -4.980 -6.914 1.00 88.69 79 CYS A O 1
ATOM 595 N N . PHE A 1 80 ? 12.093 -3.631 -5.598 1.00 91.50 80 PHE A N 1
ATOM 596 C CA . PHE A 1 80 ? 11.308 -3.864 -4.384 1.00 91.50 80 PHE A CA 1
ATOM 597 C C . PHE A 1 80 ? 9.902 -3.248 -4.491 1.00 91.50 80 PHE A C 1
ATOM 599 O O . PHE A 1 80 ? 8.928 -3.859 -4.055 1.00 91.50 80 PHE A O 1
ATOM 606 N N . LEU A 1 81 ? 9.776 -2.069 -5.116 1.00 93.00 81 LEU A N 1
ATOM 607 C CA . LEU A 1 81 ? 8.503 -1.380 -5.317 1.00 93.00 81 LEU A CA 1
ATOM 608 C C . LEU A 1 81 ? 7.699 -2.068 -6.415 1.00 93.00 81 LEU A C 1
ATOM 610 O O . LEU A 1 81 ? 6.504 -2.271 -6.241 1.00 93.00 81 LEU A O 1
ATOM 614 N N . SER A 1 82 ? 8.347 -2.501 -7.498 1.00 92.75 82 SER A N 1
ATOM 615 C CA . SER A 1 82 ? 7.700 -3.306 -8.540 1.00 92.75 82 SER A CA 1
ATOM 616 C C . SER A 1 82 ? 7.084 -4.583 -7.954 1.00 92.75 82 SER A C 1
ATOM 618 O O . SER A 1 82 ? 5.924 -4.887 -8.219 1.00 92.75 82 SER A O 1
ATOM 620 N N . THR A 1 83 ? 7.821 -5.284 -7.084 1.00 94.12 83 THR A N 1
ATOM 621 C CA . THR A 1 83 ? 7.308 -6.445 -6.334 1.00 94.12 83 THR A CA 1
ATOM 622 C C . THR A 1 83 ? 6.135 -6.064 -5.423 1.00 94.12 83 THR A C 1
ATOM 624 O O . THR A 1 83 ? 5.095 -6.720 -5.458 1.00 94.12 83 THR A O 1
ATOM 627 N N . ALA A 1 84 ? 6.266 -4.986 -4.641 1.00 94.88 84 ALA A N 1
ATOM 628 C CA . ALA A 1 84 ? 5.223 -4.525 -3.725 1.00 94.88 84 ALA A CA 1
ATOM 629 C C . ALA A 1 84 ? 3.927 -4.118 -4.446 1.00 94.88 84 ALA A C 1
ATOM 631 O O . ALA A 1 84 ? 2.844 -4.506 -4.017 1.00 94.88 84 ALA A O 1
ATOM 632 N N . LEU A 1 85 ? 4.022 -3.388 -5.561 1.00 95.81 85 LEU A N 1
ATOM 633 C CA . LEU A 1 85 ? 2.869 -2.966 -6.358 1.00 95.81 85 LEU A CA 1
ATOM 634 C C . LEU A 1 85 ? 2.138 -4.157 -6.980 1.00 95.81 85 LEU A C 1
ATOM 636 O O . LEU A 1 85 ? 0.913 -4.162 -6.975 1.00 95.81 85 LEU A O 1
ATOM 640 N N . GLN A 1 86 ? 2.855 -5.179 -7.462 1.00 94.12 86 GLN A N 1
ATOM 641 C CA . GLN A 1 86 ? 2.221 -6.401 -7.972 1.00 94.12 86 GLN A CA 1
ATOM 642 C C . GLN A 1 86 ? 1.534 -7.201 -6.854 1.00 94.12 86 GLN A C 1
ATOM 644 O O . GLN A 1 86 ? 0.424 -7.685 -7.056 1.00 94.12 86 GLN A O 1
ATOM 649 N N . ALA A 1 87 ? 2.136 -7.286 -5.662 1.00 94.19 87 ALA A N 1
ATOM 650 C CA . ALA A 1 87 ? 1.523 -7.939 -4.501 1.00 94.19 87 ALA A CA 1
ATOM 651 C C . ALA A 1 87 ? 0.276 -7.193 -3.981 1.00 94.19 87 ALA A C 1
ATOM 653 O O . ALA A 1 87 ? -0.693 -7.819 -3.562 1.00 94.19 87 ALA A O 1
ATOM 654 N N . LEU A 1 88 ? 0.277 -5.858 -4.043 1.00 95.12 88 LEU A N 1
ATOM 655 C CA . LEU A 1 88 ? -0.856 -5.001 -3.672 1.00 95.12 88 LEU A CA 1
ATOM 656 C C . LEU A 1 88 ? -1.943 -4.913 -4.760 1.00 95.12 88 LEU A C 1
ATOM 658 O O . LEU A 1 88 ? -2.998 -4.332 -4.519 1.00 95.12 88 LEU A O 1
ATOM 662 N N . ASN A 1 89 ? -1.730 -5.486 -5.948 1.00 93.12 89 ASN A N 1
ATOM 663 C CA . ASN A 1 89 ? -2.638 -5.379 -7.094 1.00 93.12 89 ASN A CA 1
ATOM 664 C C . ASN A 1 89 ? -3.882 -6.294 -6.998 1.00 93.12 89 ASN A C 1
ATOM 666 O O . ASN A 1 89 ? -4.351 -6.818 -8.010 1.00 93.12 89 ASN A O 1
ATOM 670 N N . ILE A 1 90 ? -4.422 -6.498 -5.795 1.00 93.19 90 ILE A N 1
ATOM 671 C CA . ILE A 1 90 ? -5.604 -7.332 -5.537 1.00 93.19 90 ILE A CA 1
ATOM 672 C C . ILE A 1 90 ? -6.909 -6.586 -5.863 1.00 93.19 90 ILE A C 1
ATOM 674 O O . ILE A 1 90 ? -7.001 -5.367 -5.697 1.00 93.19 90 ILE A O 1
ATOM 678 N N . ASP A 1 91 ? -7.928 -7.316 -6.324 1.00 92.62 91 ASP A N 1
ATOM 679 C CA . ASP A 1 91 ? -9.172 -6.725 -6.844 1.00 92.62 91 ASP A CA 1
ATOM 680 C C . ASP A 1 91 ? -9.969 -5.939 -5.803 1.00 92.62 91 ASP A C 1
ATOM 682 O O . ASP A 1 91 ? -10.466 -4.856 -6.117 1.00 92.62 91 ASP A O 1
ATOM 686 N N . ASP A 1 92 ? -10.043 -6.419 -4.561 1.00 93.44 92 ASP A N 1
ATOM 687 C CA . ASP A 1 92 ? -10.770 -5.722 -3.497 1.00 93.44 92 ASP A CA 1
ATOM 688 C C . ASP A 1 92 ? -10.102 -4.403 -3.096 1.00 93.44 92 ASP A C 1
ATOM 690 O O . ASP A 1 92 ? -10.793 -3.403 -2.887 1.00 93.44 92 ASP A O 1
ATOM 694 N N . LEU A 1 93 ? -8.763 -4.369 -3.026 1.00 95.00 93 LEU A N 1
ATOM 695 C CA . LEU A 1 93 ? -8.033 -3.133 -2.740 1.00 95.00 93 LEU A CA 1
ATOM 696 C C . LEU A 1 93 ? -8.176 -2.150 -3.904 1.00 95.00 93 LEU A C 1
ATOM 698 O O . LEU A 1 93 ? -8.465 -0.980 -3.674 1.00 95.00 93 LEU A O 1
ATOM 702 N N . TYR A 1 94 ? -8.036 -2.612 -5.150 1.00 95.44 94 TYR A N 1
ATOM 703 C CA . TYR A 1 94 ? -8.249 -1.761 -6.321 1.00 95.44 94 TYR A CA 1
ATOM 704 C C . TYR A 1 94 ? -9.672 -1.181 -6.363 1.00 95.44 94 TYR A C 1
ATOM 706 O O . TYR A 1 94 ? -9.846 0.012 -6.608 1.00 95.44 94 TYR A O 1
ATOM 714 N N . SER A 1 95 ? -10.684 -2.006 -6.086 1.00 94.31 95 SER A N 1
ATOM 715 C CA . SER A 1 95 ? -12.091 -1.595 -6.084 1.00 94.31 95 SER A CA 1
ATOM 716 C C . SER A 1 95 ? -12.383 -0.580 -4.981 1.00 94.31 95 SER A C 1
ATOM 718 O O . SER A 1 95 ? -12.998 0.449 -5.258 1.00 94.31 95 SER A O 1
ATOM 720 N N . TYR A 1 96 ? -11.869 -0.814 -3.769 1.00 94.56 96 TYR A N 1
ATOM 721 C CA . TYR A 1 96 ? -11.933 0.137 -2.658 1.00 94.56 96 TYR A CA 1
ATOM 722 C C . TYR A 1 96 ? -11.276 1.481 -3.012 1.00 94.56 96 TYR A C 1
ATOM 724 O O . TYR A 1 96 ? -11.876 2.542 -2.843 1.00 94.56 96 TYR A O 1
ATOM 732 N N . LEU A 1 97 ? -10.064 1.436 -3.571 1.00 94.75 97 LEU A N 1
ATOM 733 C CA . LEU A 1 97 ? -9.324 2.626 -3.991 1.00 94.75 97 LEU A CA 1
ATOM 734 C C . LEU A 1 97 ? -10.014 3.410 -5.122 1.00 94.75 97 LEU A C 1
ATOM 736 O O . LEU A 1 97 ? -9.820 4.618 -5.229 1.00 94.75 97 LEU A O 1
ATOM 740 N N . ASN A 1 98 ? -10.824 2.738 -5.944 1.00 92.62 98 ASN A N 1
ATOM 741 C CA . ASN A 1 98 ? -11.612 3.342 -7.018 1.00 92.62 98 ASN A CA 1
ATOM 742 C C . ASN A 1 98 ? -12.929 3.981 -6.528 1.00 92.62 98 ASN A C 1
ATOM 744 O O . ASN A 1 98 ? -13.396 4.943 -7.133 1.00 92.62 98 ASN A O 1
ATOM 748 N N . SER A 1 99 ? -13.550 3.447 -5.469 1.00 82.94 99 SER A N 1
ATOM 749 C CA . SER A 1 99 ? -14.843 3.933 -4.954 1.00 82.94 99 SER A CA 1
ATOM 750 C C . SER A 1 99 ? -14.757 5.186 -4.076 1.00 82.94 99 SER A C 1
ATOM 752 O O . SER A 1 99 ? -15.775 5.821 -3.814 1.00 82.94 99 SER A O 1
ATOM 754 N N . GLU A 1 100 ? -13.566 5.533 -3.596 1.00 81.44 100 GLU A N 1
ATOM 755 C CA . GLU A 1 100 ? -13.358 6.518 -2.531 1.00 81.44 100 GLU A CA 1
ATOM 756 C C . GLU A 1 100 ? -12.743 7.825 -3.055 1.00 81.44 100 GLU A C 1
ATOM 758 O O . GLU A 1 100 ? -11.783 7.836 -3.831 1.00 81.44 100 GLU A O 1
ATOM 763 N N . SER A 1 101 ? -13.251 8.965 -2.579 1.00 81.12 101 SER A N 1
ATOM 764 C CA . SER A 1 101 ? -12.745 10.292 -2.945 1.00 81.12 101 SER A CA 1
ATOM 765 C C . SER A 1 101 ? -11.508 10.680 -2.122 1.00 81.12 101 SER A C 1
ATOM 767 O O . SER A 1 101 ? -11.564 11.559 -1.256 1.00 81.12 101 SER A O 1
ATOM 769 N N . PHE A 1 102 ? -10.379 10.017 -2.373 1.00 81.44 102 PHE A N 1
ATOM 770 C CA . PHE A 1 102 ? -9.102 10.357 -1.740 1.00 81.44 102 PHE A CA 1
ATOM 771 C C . PHE A 1 102 ? -8.529 11.692 -2.235 1.00 81.44 102 PHE A C 1
ATOM 773 O O . PHE A 1 102 ? -8.732 12.108 -3.374 1.00 81.44 102 PHE A O 1
ATOM 780 N N . ASN A 1 103 ? -7.755 12.356 -1.373 1.00 86.25 103 ASN A N 1
ATOM 781 C CA . ASN A 1 103 ? -7.013 13.566 -1.729 1.00 86.25 103 ASN A CA 1
ATOM 782 C C . ASN A 1 103 ? -5.977 13.244 -2.825 1.00 86.25 103 ASN A C 1
ATOM 784 O O . ASN A 1 103 ? -5.224 12.285 -2.690 1.00 86.25 103 ASN A O 1
ATOM 788 N N . GLU A 1 104 ? -5.873 14.074 -3.867 1.00 85.31 104 GLU A N 1
ATOM 789 C CA . GLU A 1 104 ? -4.950 13.845 -4.996 1.00 85.31 104 GLU A CA 1
ATOM 790 C C . GLU A 1 104 ? -3.462 13.730 -4.599 1.00 85.31 104 GLU A C 1
ATOM 792 O O . GLU A 1 104 ? -2.645 13.219 -5.360 1.00 85.31 104 GLU A O 1
ATOM 797 N N . LYS A 1 105 ? -3.093 14.187 -3.395 1.00 87.31 105 LYS A N 1
ATOM 798 C CA . LYS A 1 105 ? -1.738 14.088 -2.828 1.00 87.31 105 LYS A CA 1
ATOM 799 C C . LYS A 1 105 ? -1.589 12.978 -1.771 1.00 87.31 105 LYS A C 1
ATOM 801 O O . LYS A 1 105 ? -0.559 12.948 -1.094 1.00 87.31 105 LYS A O 1
ATOM 806 N N . SER A 1 106 ? -2.601 12.133 -1.571 1.00 92.06 106 SER A N 1
ATOM 807 C CA . SER A 1 106 ? -2.590 11.006 -0.624 1.00 92.06 106 SER A CA 1
ATOM 808 C C . SER A 1 106 ? -1.911 9.773 -1.228 1.00 92.06 106 SER A C 1
ATOM 810 O O . SER A 1 106 ? -1.844 9.628 -2.451 1.00 92.06 106 SER A O 1
ATOM 812 N N . LEU A 1 107 ? -1.410 8.868 -0.382 1.00 94.56 107 LEU A N 1
ATOM 813 C CA . LEU A 1 107 ? -0.834 7.610 -0.857 1.00 94.56 107 LEU A CA 1
ATOM 814 C C . LEU A 1 107 ? -1.900 6.748 -1.545 1.00 94.56 107 LEU A C 1
ATOM 816 O O . LEU A 1 107 ? -1.614 6.178 -2.595 1.00 94.56 107 LEU A O 1
ATOM 820 N N . SER A 1 108 ? -3.125 6.707 -1.007 1.00 95.00 108 SER A N 1
ATOM 821 C CA . SER A 1 108 ? -4.251 5.967 -1.596 1.00 95.00 108 SER A CA 1
ATOM 822 C C . SER A 1 108 ? -4.499 6.358 -3.056 1.00 95.00 108 SER A C 1
ATOM 824 O O . SER A 1 108 ? -4.629 5.481 -3.911 1.00 95.00 108 SER A O 1
ATOM 826 N N . LYS A 1 109 ? -4.476 7.660 -3.386 1.00 94.81 109 LYS A N 1
ATOM 827 C CA . LYS A 1 109 ? -4.637 8.111 -4.777 1.00 94.81 109 LYS A CA 1
ATOM 828 C C . LYS A 1 109 ? -3.444 7.737 -5.662 1.00 94.81 109 LYS A C 1
ATOM 830 O O . LYS A 1 109 ? -3.641 7.268 -6.782 1.00 94.81 109 LYS A O 1
ATOM 835 N N . ILE A 1 110 ? -2.213 7.923 -5.181 1.00 95.25 110 ILE A N 1
ATOM 836 C CA . ILE A 1 110 ? -1.009 7.577 -5.957 1.00 95.25 110 ILE A CA 1
ATOM 837 C C . ILE A 1 110 ? -0.996 6.066 -6.252 1.00 95.25 110 ILE A C 1
ATOM 839 O O . ILE A 1 110 ? -0.753 5.665 -7.390 1.00 95.25 110 ILE A O 1
ATOM 843 N N . LEU A 1 111 ? -1.337 5.234 -5.261 1.00 97.12 111 LEU A N 1
ATOM 844 C CA . LEU A 1 111 ? -1.475 3.788 -5.422 1.00 97.12 111 LEU A CA 1
ATOM 845 C C . LEU A 1 111 ? -2.587 3.431 -6.417 1.00 97.12 111 LEU A C 1
ATOM 847 O O . LEU A 1 111 ? -2.343 2.638 -7.320 1.00 97.12 111 LEU A O 1
ATOM 851 N N . TYR A 1 112 ? -3.772 4.043 -6.316 1.00 96.44 112 TYR A N 1
ATOM 852 C CA . TYR A 1 112 ? -4.857 3.847 -7.285 1.00 96.44 112 TYR A CA 1
ATOM 853 C C . TYR A 1 112 ? -4.406 4.123 -8.726 1.00 96.44 112 TYR A C 1
ATOM 855 O O . TYR A 1 112 ? -4.655 3.316 -9.625 1.00 96.44 112 TYR A O 1
ATOM 863 N N . ASN A 1 113 ? -3.708 5.240 -8.950 1.00 95.19 113 ASN A N 1
ATOM 864 C CA . ASN A 1 113 ? -3.212 5.624 -10.270 1.00 95.19 113 ASN A CA 1
ATOM 865 C C . ASN A 1 113 ? -2.176 4.611 -10.794 1.00 95.19 113 ASN A C 1
ATOM 867 O O . ASN A 1 113 ? -2.266 4.189 -11.947 1.00 95.19 113 ASN A O 1
ATOM 871 N N . LEU A 1 114 ? -1.253 4.150 -9.941 1.00 95.81 114 LEU A N 1
ATOM 872 C CA . LEU A 1 114 ? -0.266 3.114 -10.272 1.00 95.81 114 LEU A CA 1
ATOM 873 C C . LEU A 1 114 ? -0.917 1.764 -10.603 1.00 95.81 114 LEU A C 1
ATOM 875 O O . LEU A 1 114 ? -0.631 1.187 -11.652 1.00 95.81 114 LEU A O 1
ATOM 879 N N . LEU A 1 115 ? -1.839 1.276 -9.768 1.00 95.94 115 LEU A N 1
ATOM 880 C CA . LEU A 1 115 ? -2.574 0.034 -10.032 1.00 95.94 115 LEU A CA 1
ATOM 881 C C . LEU A 1 115 ? -3.438 0.153 -11.296 1.00 95.94 115 LEU A C 1
ATOM 883 O O . LEU A 1 115 ? -3.516 -0.790 -12.080 1.00 95.94 115 LEU A O 1
ATOM 887 N N . THR A 1 116 ? -4.017 1.327 -11.563 1.00 95.00 116 THR A N 1
ATOM 888 C CA . THR A 1 116 ? -4.731 1.623 -12.816 1.00 95.00 116 THR A CA 1
ATOM 889 C C . THR A 1 116 ? -3.800 1.549 -14.028 1.00 95.00 116 THR A C 1
ATOM 891 O O . THR A 1 116 ? -4.163 0.941 -15.038 1.00 95.00 116 THR A O 1
ATOM 894 N N . LYS A 1 117 ? -2.590 2.123 -13.933 1.00 94.38 117 LYS A N 1
ATOM 895 C CA . LYS A 1 117 ? -1.541 2.052 -14.966 1.00 94.38 117 LYS A CA 1
ATOM 896 C C . LYS A 1 117 ? -1.191 0.589 -15.252 1.00 94.38 117 LYS A C 1
ATOM 898 O O . LYS A 1 117 ? -1.247 0.173 -16.406 1.00 94.38 117 LYS A O 1
ATOM 903 N N . ILE A 1 118 ? -0.954 -0.205 -14.208 1.00 94.50 118 ILE A N 1
ATOM 904 C CA . ILE A 1 118 ? -0.629 -1.636 -14.302 1.00 94.50 118 ILE A CA 1
ATOM 905 C C . ILE A 1 118 ? -1.790 -2.455 -14.897 1.00 94.50 118 ILE A C 1
ATOM 907 O O . ILE A 1 118 ? -1.569 -3.293 -15.765 1.00 94.50 118 ILE A O 1
ATOM 911 N N . ARG A 1 119 ? -3.038 -2.224 -14.473 1.00 93.06 119 ARG A N 1
ATOM 912 C CA . ARG A 1 119 ? -4.211 -3.004 -14.916 1.00 93.06 119 ARG A CA 1
ATOM 913 C C . ARG A 1 119 ? -4.663 -2.699 -16.346 1.00 93.06 119 ARG A C 1
ATOM 915 O O . ARG A 1 119 ? -5.192 -3.588 -17.005 1.00 93.06 119 ARG A O 1
ATOM 922 N N . LYS A 1 120 ? -4.505 -1.458 -16.823 1.00 90.50 120 LYS A N 1
ATOM 923 C CA . LYS A 1 120 ? -5.031 -1.027 -18.137 1.00 90.50 120 LYS A CA 1
ATOM 924 C C . LYS A 1 120 ? -4.049 -1.192 -19.303 1.00 90.50 120 LYS A C 1
ATOM 926 O O . LYS A 1 120 ? -4.490 -1.201 -20.450 1.00 90.50 120 LYS A O 1
ATOM 931 N N . HIS A 1 121 ? -2.746 -1.319 -19.048 1.00 89.06 121 HIS A N 1
ATOM 932 C CA . HIS A 1 121 ? -1.746 -1.480 -20.109 1.00 89.06 121 HIS A CA 1
ATOM 933 C C . HIS A 1 121 ? -1.524 -2.953 -20.476 1.00 89.06 121 HIS A C 1
ATOM 935 O O . HIS A 1 121 ? -1.454 -3.820 -19.614 1.00 89.06 121 HIS A O 1
ATOM 941 N N . LYS A 1 122 ? -1.347 -3.232 -21.774 1.00 80.44 122 LYS A N 1
ATOM 942 C CA . LYS A 1 122 ? -1.123 -4.588 -22.319 1.00 80.44 122 LYS A CA 1
ATOM 943 C C . LYS A 1 122 ? 0.363 -4.977 -22.454 1.00 80.44 122 LYS A C 1
ATOM 945 O O . LYS A 1 122 ? 0.686 -5.887 -23.213 1.00 80.44 122 LYS A O 1
ATOM 950 N N . GLY A 1 123 ? 1.269 -4.256 -21.792 1.00 86.44 123 GLY A N 1
ATOM 951 C CA . GLY A 1 123 ? 2.719 -4.353 -22.001 1.00 86.44 123 GLY A CA 1
ATOM 952 C C . GLY A 1 123 ? 3.527 -4.169 -20.717 1.00 86.44 123 GLY A C 1
ATOM 953 O O . GLY A 1 123 ? 3.112 -4.620 -19.652 1.00 86.44 123 GLY A O 1
ATOM 954 N N . VAL A 1 124 ? 4.682 -3.512 -20.822 1.00 90.56 124 VAL A N 1
ATOM 955 C CA . VAL A 1 124 ? 5.479 -3.057 -19.671 1.00 90.56 124 VAL A CA 1
ATOM 956 C C . VAL A 1 124 ? 5.176 -1.578 -19.416 1.00 90.56 124 VAL A C 1
ATOM 958 O O . VAL A 1 124 ? 5.005 -0.822 -20.371 1.00 90.56 124 VAL A O 1
ATOM 961 N N . VAL A 1 125 ? 5.094 -1.164 -18.149 1.00 94.19 125 VAL A N 1
ATOM 962 C CA . VAL A 1 125 ? 4.911 0.240 -17.742 1.00 94.19 125 VAL A CA 1
ATOM 963 C C . VAL A 1 125 ? 6.097 0.739 -16.917 1.00 94.19 125 VAL A C 1
ATOM 965 O O . VAL A 1 125 ? 6.544 0.053 -15.998 1.00 94.19 125 VAL A O 1
ATOM 968 N N . SER A 1 126 ? 6.576 1.953 -17.198 1.00 92.69 126 SER A N 1
ATOM 969 C CA . SER A 1 126 ? 7.463 2.676 -16.278 1.00 92.69 126 SER A CA 1
ATOM 970 C C . SER A 1 126 ? 6.662 3.271 -15.114 1.00 92.69 126 SER A C 1
ATOM 972 O O . SER A 1 126 ? 5.480 3.598 -15.262 1.00 92.69 126 SER A O 1
ATOM 974 N N . ILE A 1 127 ? 7.311 3.412 -13.958 1.00 92.69 127 ILE A N 1
ATOM 975 C CA . ILE A 1 127 ? 6.781 4.065 -12.746 1.00 92.69 127 ILE A CA 1
ATOM 976 C C . ILE A 1 127 ? 7.737 5.145 -12.204 1.00 92.69 127 ILE A C 1
ATOM 978 O O . ILE A 1 127 ? 7.702 5.472 -11.018 1.00 92.69 127 ILE A O 1
ATOM 982 N N . GLU A 1 128 ? 8.662 5.626 -13.040 1.00 91.56 128 GLU A N 1
ATOM 983 C CA . GLU A 1 128 ? 9.760 6.513 -12.629 1.00 91.56 128 GLU A CA 1
ATOM 984 C C . GLU A 1 128 ? 9.257 7.872 -12.121 1.00 91.56 128 GLU A C 1
ATOM 986 O O . GLU A 1 128 ? 9.651 8.302 -11.035 1.00 91.56 128 GLU A O 1
ATOM 991 N N . ASP A 1 129 ? 8.295 8.478 -12.824 1.00 90.56 129 ASP A N 1
ATOM 992 C CA . ASP A 1 129 ? 7.661 9.746 -12.435 1.00 90.56 129 ASP A CA 1
ATOM 993 C C . ASP A 1 129 ? 6.942 9.651 -11.075 1.00 90.56 129 ASP A C 1
ATOM 995 O O . ASP A 1 129 ? 6.955 10.583 -10.264 1.00 90.56 129 ASP A O 1
ATOM 999 N N . GLU A 1 130 ? 6.296 8.514 -10.801 1.00 91.88 130 GLU A N 1
ATOM 1000 C CA . GLU A 1 130 ? 5.535 8.296 -9.571 1.00 91.88 130 GLU A CA 1
ATOM 1001 C C . GLU A 1 130 ? 6.404 7.854 -8.380 1.00 91.88 130 GLU A C 1
ATOM 1003 O O . GLU A 1 130 ? 6.014 8.066 -7.224 1.00 91.88 130 GLU A O 1
ATOM 1008 N N . TYR A 1 131 ? 7.573 7.257 -8.640 1.00 90.75 131 TYR A N 1
ATOM 1009 C CA . TYR A 1 131 ? 8.432 6.603 -7.647 1.00 90.75 131 TYR A CA 1
ATOM 1010 C C . TYR A 1 131 ? 8.781 7.507 -6.468 1.00 90.75 131 TYR A C 1
ATOM 1012 O O . TYR A 1 131 ? 8.544 7.146 -5.311 1.00 90.75 131 TYR A O 1
ATOM 1020 N N . GLU A 1 132 ? 9.306 8.706 -6.737 1.00 89.31 132 GLU A N 1
ATOM 1021 C CA . GLU A 1 132 ? 9.700 9.601 -5.653 1.00 89.31 132 GLU A CA 1
ATOM 1022 C C . GLU A 1 132 ? 8.504 10.038 -4.813 1.00 89.31 132 GLU A C 1
ATOM 1024 O O . GLU A 1 132 ? 8.618 10.132 -3.591 1.00 89.31 132 GLU A O 1
ATOM 1029 N N . SER A 1 133 ? 7.362 10.304 -5.452 1.00 90.38 133 SER A N 1
ATOM 1030 C CA . SER A 1 133 ? 6.138 10.717 -4.767 1.00 90.38 133 SER A CA 1
ATOM 1031 C C . SER A 1 133 ? 5.656 9.614 -3.825 1.00 90.38 133 SER A C 1
ATOM 1033 O O . SER A 1 133 ? 5.445 9.864 -2.636 1.00 90.38 133 SER A O 1
ATOM 1035 N N . TYR A 1 134 ? 5.589 8.376 -4.325 1.00 93.00 134 TYR A N 1
ATOM 1036 C CA . TYR A 1 134 ? 5.187 7.198 -3.562 1.00 93.00 134 TYR A CA 1
ATOM 1037 C C . TYR A 1 134 ? 6.108 6.961 -2.354 1.00 93.00 134 TYR A C 1
ATOM 1039 O O . TYR A 1 134 ? 5.658 6.951 -1.206 1.00 93.00 134 TYR A O 1
ATOM 1047 N N . ILE A 1 135 ? 7.422 6.868 -2.582 1.00 90.44 135 ILE A N 1
ATOM 1048 C CA . ILE A 1 135 ? 8.397 6.587 -1.519 1.00 90.44 135 ILE A CA 1
ATOM 1049 C C . ILE A 1 135 ? 8.496 7.743 -0.508 1.00 90.44 135 ILE A C 1
ATOM 1051 O O . ILE A 1 135 ? 8.643 7.500 0.691 1.00 90.44 135 ILE A O 1
ATOM 1055 N N . LYS A 1 136 ? 8.336 9.007 -0.932 1.00 89.31 136 LYS A N 1
ATOM 1056 C CA . LYS A 1 136 ? 8.265 10.156 -0.007 1.00 89.31 136 LYS A CA 1
ATOM 1057 C C . LYS A 1 136 ? 7.033 10.106 0.904 1.00 89.31 136 LYS A C 1
ATOM 1059 O O . LYS A 1 136 ? 7.112 10.642 2.009 1.00 89.31 136 LYS A O 1
ATOM 1064 N N . ARG A 1 137 ? 5.927 9.468 0.495 1.00 89.75 137 ARG A N 1
ATOM 1065 C CA . ARG A 1 137 ? 4.737 9.253 1.346 1.00 89.75 137 ARG A CA 1
ATOM 1066 C C . ARG A 1 137 ? 4.846 8.056 2.283 1.00 89.75 137 ARG A C 1
ATOM 1068 O O . ARG A 1 137 ? 4.226 8.082 3.339 1.00 89.75 137 ARG A O 1
ATOM 1075 N N . LEU A 1 138 ? 5.707 7.092 1.974 1.00 86.00 138 LEU A N 1
ATOM 1076 C CA . LEU A 1 138 ? 6.061 5.986 2.870 1.00 86.00 138 LEU A CA 1
ATOM 1077 C C . LEU A 1 138 ? 7.137 6.330 3.916 1.00 86.00 138 LEU A C 1
ATOM 1079 O O . LEU A 1 138 ? 7.668 5.418 4.547 1.00 86.00 138 LEU A O 1
ATOM 1083 N N . ARG A 1 139 ? 7.511 7.608 4.091 1.00 66.38 139 ARG A N 1
ATOM 1084 C CA . ARG A 1 139 ? 8.657 8.037 4.919 1.00 66.38 139 ARG A CA 1
ATOM 1085 C C . ARG A 1 139 ? 8.509 7.737 6.420 1.00 66.38 139 ARG A C 1
ATOM 1087 O O . ARG A 1 139 ? 8.253 8.615 7.239 1.00 66.38 139 ARG A O 1
ATOM 1094 N N . ASN A 1 140 ? 8.800 6.493 6.766 1.00 65.94 140 ASN A N 1
ATOM 1095 C CA . ASN A 1 140 ? 9.306 6.042 8.053 1.00 65.94 140 ASN A CA 1
ATOM 1096 C C . ASN A 1 140 ? 10.856 6.019 8.006 1.00 65.94 140 ASN A C 1
ATOM 1098 O O . ASN A 1 140 ? 11.448 6.142 6.934 1.00 65.94 140 ASN A O 1
ATOM 1102 N N . LYS A 1 141 ? 11.536 5.848 9.148 1.00 61.69 141 LYS A N 1
ATOM 1103 C CA . LYS A 1 141 ? 13.013 5.757 9.241 1.00 61.69 141 LYS A CA 1
ATOM 1104 C C . LYS A 1 141 ? 13.612 4.582 8.453 1.00 61.69 141 LYS A C 1
ATOM 1106 O O . LYS A 1 141 ? 14.802 4.592 8.154 1.00 61.69 141 LYS A O 1
ATOM 1111 N N . GLU A 1 142 ? 12.790 3.578 8.170 1.00 70.69 142 GLU A N 1
ATOM 1112 C CA . GLU A 1 142 ? 13.152 2.318 7.521 1.00 70.69 142 GLU A CA 1
ATOM 1113 C C . GLU A 1 142 ? 13.372 2.481 6.004 1.00 70.69 142 GLU A C 1
ATOM 1115 O O . GLU A 1 142 ? 14.381 2.015 5.470 1.00 70.69 142 GLU A O 1
ATOM 1120 N N . ILE A 1 143 ? 12.483 3.216 5.321 1.00 81.12 143 ILE A N 1
ATOM 1121 C CA . ILE A 1 143 ? 12.426 3.265 3.852 1.00 81.12 143 ILE A CA 1
ATOM 1122 C C . ILE A 1 143 ? 13.327 4.371 3.276 1.00 81.12 143 ILE A C 1
ATOM 1124 O O . ILE A 1 143 ? 13.194 5.562 3.570 1.00 81.12 143 ILE A O 1
ATOM 1128 N N . LYS A 1 144 ? 14.237 3.968 2.386 1.00 81.50 144 LYS A N 1
ATOM 1129 C CA . LYS A 1 144 ? 15.284 4.787 1.761 1.00 81.50 144 LYS A CA 1
ATOM 1130 C C . LYS A 1 144 ? 14.912 5.142 0.324 1.00 81.50 144 LYS A C 1
ATOM 1132 O O . LYS A 1 144 ? 14.730 4.259 -0.507 1.00 81.50 144 LYS A O 1
ATOM 1137 N N . LEU A 1 145 ? 14.890 6.438 0.009 1.00 78.69 145 LEU A N 1
ATOM 1138 C CA . LEU A 1 145 ? 14.501 6.945 -1.317 1.00 78.69 145 LEU A CA 1
ATOM 1139 C C . LEU A 1 145 ? 15.442 6.508 -2.458 1.00 78.69 145 LEU A C 1
ATOM 1141 O O . LEU A 1 145 ? 14.970 6.211 -3.549 1.00 78.69 145 LEU A O 1
ATOM 1145 N N . HIS A 1 146 ? 16.750 6.427 -2.205 1.00 76.38 146 HIS A N 1
ATOM 1146 C CA . HIS A 1 146 ? 17.762 6.040 -3.203 1.00 76.38 146 HIS A CA 1
ATOM 1147 C C . HIS A 1 146 ? 18.609 4.858 -2.704 1.00 76.38 146 HIS A C 1
ATOM 1149 O O . HIS A 1 146 ? 19.835 4.861 -2.787 1.00 76.38 146 HIS A O 1
ATOM 1155 N N . GLY A 1 147 ? 17.958 3.866 -2.093 1.00 76.75 147 GLY A N 1
ATOM 1156 C CA . GLY A 1 147 ? 18.611 2.682 -1.539 1.00 76.75 147 GLY A CA 1
ATOM 1157 C C . GLY A 1 147 ? 17.783 1.423 -1.759 1.00 76.75 147 GLY A C 1
ATOM 1158 O O . GLY A 1 147 ? 16.621 1.491 -2.145 1.00 76.75 147 GLY A O 1
ATOM 1159 N N . GLN A 1 148 ? 18.384 0.264 -1.492 1.00 79.25 148 GLN A N 1
ATOM 1160 C CA . GLN A 1 148 ? 17.635 -0.989 -1.420 1.00 79.25 148 GLN A CA 1
ATOM 1161 C C . GLN A 1 148 ? 16.727 -0.98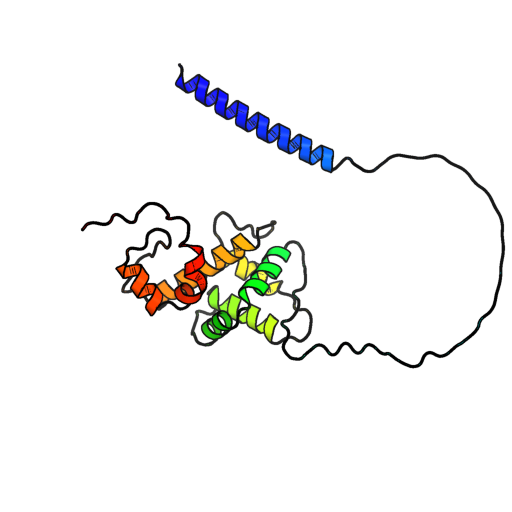3 -0.182 1.00 79.25 148 GLN A C 1
ATOM 1163 O O . GLN A 1 148 ? 17.177 -0.630 0.913 1.00 79.25 148 GLN A O 1
ATOM 1168 N N . ASN A 1 149 ? 15.480 -1.409 -0.378 1.00 87.00 149 ASN A N 1
ATOM 1169 C CA . ASN A 1 149 ? 14.474 -1.640 0.656 1.00 87.00 149 ASN A CA 1
ATOM 1170 C C . ASN A 1 149 ? 13.924 -3.061 0.506 1.00 87.00 149 ASN A C 1
ATOM 1172 O O . ASN A 1 149 ? 14.032 -3.652 -0.571 1.00 87.00 149 ASN A O 1
ATOM 1176 N N . ASP A 1 150 ? 13.315 -3.595 1.561 1.00 88.81 150 ASP A N 1
ATOM 1177 C CA . ASP A 1 150 ? 12.578 -4.853 1.473 1.00 88.81 150 ASP A CA 1
ATOM 1178 C C . ASP A 1 150 ? 11.175 -4.612 0.881 1.00 88.81 150 ASP A C 1
ATOM 1180 O O . ASP A 1 150 ? 10.506 -3.624 1.202 1.00 88.81 150 ASP A O 1
ATOM 1184 N N . ALA A 1 151 ? 10.707 -5.506 0.006 1.00 90.62 151 ALA A N 1
ATOM 1185 C CA . ALA A 1 151 ? 9.369 -5.401 -0.571 1.00 90.62 151 ALA A CA 1
ATOM 1186 C C . ALA A 1 151 ? 8.270 -5.577 0.495 1.00 90.62 151 ALA A C 1
ATOM 1188 O O . ALA A 1 151 ? 7.269 -4.862 0.461 1.00 90.62 151 ALA A O 1
ATOM 1189 N N . SER A 1 152 ? 8.472 -6.464 1.476 1.00 87.12 152 SER A N 1
ATOM 1190 C CA . SER A 1 152 ? 7.543 -6.678 2.596 1.00 87.12 152 SER A CA 1
ATOM 1191 C C . SER A 1 152 ? 7.414 -5.438 3.483 1.00 87.12 152 SER A C 1
ATOM 1193 O O . SER A 1 152 ? 6.323 -5.101 3.937 1.00 87.12 152 SER A O 1
ATOM 1195 N N . GLU A 1 153 ? 8.506 -4.697 3.663 1.00 87.31 153 GLU A N 1
ATOM 1196 C CA . GLU A 1 153 ? 8.540 -3.439 4.404 1.00 87.31 153 GLU A CA 1
ATOM 1197 C C . GLU A 1 153 ? 7.789 -2.317 3.681 1.00 87.31 153 GLU A C 1
ATOM 1199 O O . GLU A 1 153 ? 7.047 -1.559 4.313 1.00 87.31 153 GLU A O 1
ATOM 1204 N N . VAL A 1 154 ? 7.914 -2.245 2.355 1.00 91.50 154 VAL A N 1
ATOM 1205 C CA . VAL A 1 154 ? 7.138 -1.317 1.522 1.00 91.50 154 VAL A CA 1
ATOM 1206 C C . VAL A 1 154 ? 5.650 -1.679 1.520 1.00 91.50 154 VAL A C 1
ATOM 1208 O O . VAL A 1 154 ? 4.822 -0.776 1.643 1.00 91.50 154 VAL A O 1
ATOM 1211 N N . ILE A 1 155 ? 5.292 -2.967 1.470 1.00 91.62 155 ILE A N 1
ATOM 1212 C CA . ILE A 1 155 ? 3.901 -3.439 1.609 1.00 91.62 155 ILE A CA 1
ATOM 1213 C C . ILE A 1 155 ? 3.338 -3.057 2.989 1.00 91.62 155 ILE A C 1
ATOM 1215 O O . ILE A 1 155 ? 2.306 -2.389 3.059 1.00 91.62 155 ILE A O 1
ATOM 1219 N N . ARG A 1 156 ? 4.044 -3.392 4.080 1.00 86.94 156 ARG A N 1
ATOM 1220 C CA . ARG A 1 156 ? 3.660 -3.079 5.472 1.00 86.94 156 ARG A CA 1
ATOM 1221 C C . ARG A 1 156 ? 3.425 -1.583 5.675 1.00 86.94 156 ARG A C 1
ATOM 1223 O O . ARG A 1 156 ? 2.366 -1.180 6.151 1.00 86.94 156 ARG A O 1
ATOM 1230 N N . ASN A 1 157 ? 4.389 -0.747 5.285 1.00 89.12 157 ASN A N 1
ATOM 1231 C CA . ASN A 1 157 ? 4.260 0.704 5.423 1.00 89.12 157 ASN A CA 1
ATOM 1232 C C . ASN A 1 157 ? 3.161 1.272 4.504 1.00 89.12 157 ASN A C 1
ATOM 1234 O O . ASN A 1 157 ? 2.477 2.207 4.913 1.00 89.12 157 ASN A O 1
ATOM 1238 N N . THR A 1 158 ? 2.929 0.691 3.318 1.00 92.56 158 THR A N 1
ATOM 1239 C CA . THR A 1 158 ? 1.793 1.072 2.460 1.00 92.56 158 THR A CA 1
ATOM 1240 C C . THR A 1 158 ? 0.469 0.818 3.175 1.00 92.56 158 THR A C 1
ATOM 1242 O O . THR A 1 158 ? -0.296 1.759 3.364 1.00 92.56 158 THR A O 1
ATOM 1245 N N . ILE A 1 159 ? 0.218 -0.414 3.631 1.00 90.94 159 ILE A N 1
ATOM 1246 C CA . ILE A 1 159 ? -1.025 -0.795 4.325 1.00 90.94 159 ILE A CA 1
ATOM 1247 C C . ILE A 1 159 ? -1.257 0.095 5.553 1.00 90.94 159 ILE A C 1
ATOM 1249 O O . ILE A 1 159 ? -2.359 0.613 5.733 1.00 90.94 159 ILE A O 1
ATOM 1253 N N . ASN A 1 160 ? -0.212 0.355 6.345 1.00 86.62 160 ASN A N 1
ATOM 1254 C CA . ASN A 1 160 ? -0.290 1.252 7.499 1.00 86.62 160 ASN A CA 1
ATOM 1255 C C . ASN A 1 160 ? -0.722 2.675 7.111 1.00 86.62 160 ASN A C 1
ATOM 1257 O O . ASN A 1 160 ? -1.595 3.243 7.765 1.00 86.62 160 ASN A O 1
ATOM 1261 N N . VAL A 1 161 ? -0.156 3.261 6.050 1.00 89.81 161 VAL A N 1
ATOM 1262 C CA . VAL A 1 161 ? -0.548 4.608 5.600 1.00 89.81 161 VAL A CA 1
ATOM 1263 C C . VAL A 1 161 ? -1.970 4.615 5.030 1.00 89.81 161 VAL A C 1
ATOM 1265 O O . VAL A 1 161 ? -2.733 5.515 5.372 1.00 89.81 161 VAL A O 1
ATOM 1268 N N . LEU A 1 162 ? -2.369 3.608 4.243 1.00 91.56 162 LEU A N 1
ATOM 1269 C CA . LEU A 1 162 ? -3.749 3.475 3.747 1.00 91.56 162 LEU A CA 1
ATOM 1270 C C . LEU A 1 162 ? -4.761 3.395 4.903 1.00 91.56 162 LEU A C 1
ATOM 1272 O O . LEU A 1 162 ? -5.799 4.055 4.870 1.00 91.56 162 LEU A O 1
ATOM 1276 N N . PHE A 1 163 ? -4.441 2.631 5.951 1.00 89.50 163 PHE A N 1
ATOM 1277 C CA . PHE A 1 163 ? -5.274 2.515 7.146 1.00 89.50 163 PHE A CA 1
ATOM 1278 C C . PHE A 1 163 ? -5.392 3.852 7.890 1.00 89.50 163 PHE A C 1
ATOM 1280 O O . PHE A 1 163 ? -6.495 4.265 8.245 1.00 89.50 163 PHE A O 1
ATOM 1287 N N . GLN A 1 164 ? -4.282 4.572 8.084 1.00 86.75 164 GLN A N 1
ATOM 1288 C CA . GLN A 1 164 ? -4.313 5.888 8.731 1.00 86.75 164 GLN A CA 1
ATOM 1289 C C . GLN A 1 164 ? -5.057 6.935 7.882 1.00 86.75 164 GLN A C 1
ATOM 1291 O O . GLN A 1 164 ? -5.757 7.779 8.447 1.00 86.75 164 GLN A O 1
ATOM 1296 N N . GLU A 1 165 ? -4.975 6.876 6.546 1.00 89.62 165 GLU A N 1
ATOM 1297 C CA . GLU A 1 165 ? -5.784 7.710 5.644 1.00 89.62 165 GLU A CA 1
ATOM 1298 C C . GLU A 1 165 ? -7.290 7.393 5.767 1.00 89.62 165 GLU A C 1
ATOM 1300 O O . GLU A 1 165 ? -8.094 8.325 5.866 1.00 89.62 165 GLU A O 1
ATOM 1305 N N . GLU A 1 166 ? -7.689 6.117 5.854 1.00 89.81 166 GLU A N 1
ATOM 1306 C CA . GLU A 1 166 ? -9.089 5.717 6.084 1.00 89.81 166 GLU A CA 1
ATOM 1307 C C . GLU A 1 166 ? -9.596 6.165 7.468 1.00 89.81 166 GLU A C 1
ATOM 1309 O O . GLU A 1 166 ? -10.637 6.814 7.573 1.00 89.81 166 GLU A O 1
ATOM 1314 N N . VAL A 1 167 ? -8.842 5.903 8.541 1.00 87.44 167 VAL A N 1
ATOM 1315 C CA . VAL A 1 167 ? -9.222 6.301 9.909 1.00 87.44 167 VAL A CA 1
ATOM 1316 C C . VAL A 1 167 ? -9.324 7.821 10.045 1.00 87.44 167 VAL A C 1
ATOM 1318 O O . VAL A 1 167 ? -10.287 8.324 10.629 1.00 87.44 167 VAL A O 1
ATOM 1321 N N . THR A 1 168 ? -8.379 8.569 9.472 1.00 86.50 168 THR A N 1
ATOM 1322 C CA . THR A 1 168 ? -8.357 10.041 9.551 1.00 86.50 168 THR A CA 1
ATOM 1323 C C . THR A 1 168 ? -9.456 10.697 8.712 1.00 86.50 168 THR A C 1
ATOM 1325 O O . THR 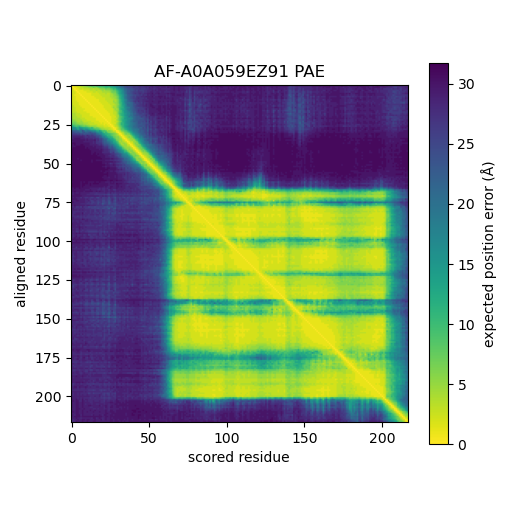A 1 168 ? -9.898 11.795 9.054 1.00 86.50 168 THR A O 1
ATOM 1328 N N . SER A 1 169 ? -9.909 10.056 7.630 1.00 86.69 169 SER A N 1
ATOM 1329 C CA . SER A 1 169 ? -11.003 10.568 6.795 1.00 86.69 169 SER A CA 1
ATOM 1330 C C . SER A 1 169 ? -12.384 10.184 7.334 1.00 86.69 169 SER A C 1
ATOM 1332 O O . SER A 1 169 ? -13.234 11.060 7.478 1.00 86.69 169 SER A O 1
ATOM 1334 N N . LYS A 1 170 ? -12.602 8.911 7.690 1.00 85.94 170 LYS A N 1
ATOM 1335 C CA . LYS A 1 170 ? -13.926 8.381 8.063 1.00 85.94 170 LYS A CA 1
ATOM 1336 C C . LYS A 1 170 ? -14.206 8.372 9.568 1.00 85.94 170 LYS A C 1
ATOM 1338 O O . LYS A 1 170 ? -15.349 8.551 9.979 1.00 85.94 170 LYS A O 1
ATOM 1343 N N . PHE A 1 171 ? -13.188 8.169 10.411 1.00 85.31 171 PHE A N 1
ATOM 1344 C CA . PHE A 1 171 ? -13.372 7.848 11.841 1.00 85.31 171 PHE A CA 1
ATOM 1345 C C . PHE A 1 171 ? -12.727 8.848 12.811 1.00 85.31 171 PHE A C 1
ATOM 1347 O O . PHE A 1 171 ? -12.689 8.593 14.016 1.00 85.31 171 PHE A O 1
ATOM 1354 N N . LYS A 1 172 ? -12.292 10.017 12.327 1.00 80.19 172 LYS A N 1
ATOM 1355 C CA . LYS A 1 172 ? -11.614 11.075 13.106 1.00 80.19 172 LYS A CA 1
ATOM 1356 C C . LYS A 1 172 ? -12.349 11.525 14.377 1.00 80.19 172 LYS A C 1
ATOM 1358 O O . LYS A 1 172 ? -11.721 11.940 15.346 1.00 80.19 172 LYS A O 1
ATOM 1363 N N . HIS A 1 173 ? -13.680 11.456 14.376 1.00 78.81 173 HIS A N 1
ATOM 1364 C CA . HIS A 1 173 ? -14.514 11.790 15.538 1.00 78.81 173 HIS A CA 1
ATOM 1365 C C . HIS A 1 173 ? -14.556 10.681 16.602 1.00 78.81 173 HIS A C 1
ATOM 1367 O O . HIS A 1 173 ? -14.932 10.945 17.741 1.00 78.81 173 HIS A O 1
ATOM 1373 N N . LYS A 1 174 ? -14.183 9.449 16.236 1.00 77.25 174 LYS A N 1
ATOM 1374 C CA . LYS A 1 174 ? -14.248 8.251 17.082 1.00 77.25 174 LYS A CA 1
ATOM 1375 C C . LYS A 1 174 ? -12.872 7.804 17.574 1.00 77.25 174 LYS A C 1
ATOM 1377 O O . LYS A 1 174 ? -12.759 7.353 18.710 1.00 77.25 174 LYS A O 1
ATOM 1382 N N . PHE A 1 175 ? -11.831 7.984 16.761 1.00 75.62 175 PHE A N 1
ATOM 1383 C CA . PHE A 1 175 ? -10.446 7.714 17.138 1.00 75.62 175 PHE A CA 1
ATOM 1384 C C . PHE A 1 175 ? -9.549 8.896 16.791 1.00 75.62 175 PHE A C 1
ATOM 1386 O O . PHE A 1 175 ? -9.569 9.403 15.672 1.00 75.62 175 PHE A O 1
ATOM 1393 N N . LYS A 1 176 ? -8.734 9.311 17.763 1.00 64.56 176 LYS A N 1
ATOM 1394 C CA . LYS A 1 176 ? -7.747 10.383 17.583 1.00 64.56 176 LYS A CA 1
ATOM 1395 C C . LYS A 1 176 ? -6.413 9.854 17.046 1.00 64.56 176 LYS A C 1
ATOM 1397 O O . LYS A 1 176 ? -5.761 10.553 16.289 1.00 64.56 176 LYS A O 1
ATOM 1402 N N . ASN A 1 177 ? -6.061 8.631 17.447 1.00 67.12 177 ASN A N 1
ATOM 1403 C CA . ASN A 1 177 ? -4.991 7.769 16.943 1.00 67.12 177 ASN A CA 1
ATOM 1404 C C . ASN A 1 177 ? -5.457 6.315 17.154 1.00 67.12 177 ASN A C 1
ATOM 1406 O O . ASN A 1 177 ? -6.130 6.044 18.152 1.00 67.12 177 ASN A O 1
ATOM 1410 N N . VAL A 1 178 ? -5.087 5.394 16.263 1.00 72.06 178 VAL A N 1
ATOM 1411 C CA . VAL A 1 178 ? -5.310 3.947 16.434 1.00 72.06 178 VAL A CA 1
ATOM 1412 C C . VAL A 1 178 ? -3.959 3.240 16.396 1.00 72.06 178 VAL A C 1
ATOM 1414 O O . VAL A 1 178 ? -3.244 3.350 15.399 1.00 72.06 178 VAL A O 1
ATOM 1417 N N . ASP A 1 179 ? -3.631 2.518 17.468 1.00 72.81 179 ASP A N 1
ATOM 1418 C CA . ASP A 1 179 ? -2.502 1.586 17.517 1.00 72.81 179 ASP A CA 1
ATOM 1419 C C . ASP A 1 179 ? -3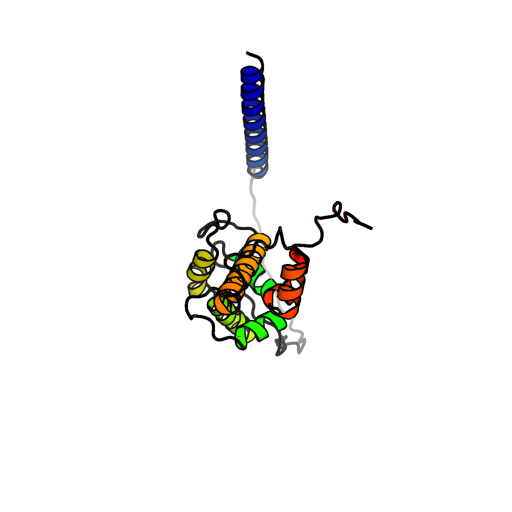.004 0.181 17.173 1.00 72.81 179 ASP A C 1
ATOM 1421 O O . ASP A 1 179 ? -3.765 -0.417 17.934 1.00 72.81 179 ASP A O 1
ATOM 1425 N N . LEU A 1 180 ? -2.596 -0.329 16.010 1.00 68.62 180 LEU A N 1
ATOM 1426 C CA . LEU A 1 180 ? -2.995 -1.649 15.519 1.00 68.62 180 LEU A CA 1
ATOM 1427 C C . LEU A 1 180 ? -2.478 -2.798 16.398 1.00 68.62 180 LEU A C 1
ATOM 1429 O O . LEU A 1 180 ? -3.087 -3.863 16.391 1.00 68.62 180 LEU A O 1
ATOM 1433 N N . ASN A 1 181 ? -1.409 -2.580 17.173 1.00 67.06 181 ASN A N 1
ATOM 1434 C CA . ASN A 1 181 ? -0.806 -3.605 18.031 1.00 67.06 181 ASN A CA 1
ATOM 1435 C C . ASN A 1 181 ? -1.465 -3.691 19.420 1.00 67.06 181 ASN A C 1
ATOM 1437 O O . ASN A 1 181 ? -1.119 -4.562 20.212 1.00 67.06 181 ASN A O 1
ATOM 1441 N N . ASN A 1 182 ? -2.375 -2.768 19.752 1.00 71.19 182 ASN A N 1
ATOM 1442 C CA . ASN A 1 182 ? -2.992 -2.668 21.077 1.00 71.19 182 ASN A CA 1
ATOM 1443 C C . ASN A 1 182 ? -4.476 -2.274 20.971 1.00 71.19 182 ASN A C 1
ATOM 1445 O O . ASN A 1 182 ? -4.935 -1.247 21.483 1.00 71.19 182 ASN A O 1
ATOM 1449 N N . LEU A 1 183 ? -5.233 -3.091 20.238 1.00 76.50 183 LEU A N 1
ATOM 1450 C CA . LEU A 1 183 ? -6.663 -2.903 20.025 1.00 76.50 183 LEU A CA 1
ATOM 1451 C C . LEU A 1 183 ? -7.462 -3.609 21.124 1.00 76.50 183 LEU A C 1
ATOM 1453 O O . LEU A 1 183 ? -7.450 -4.831 21.229 1.00 76.50 183 LEU A O 1
ATOM 1457 N N . ASN A 1 184 ? -8.234 -2.849 21.903 1.00 81.50 184 ASN A N 1
ATOM 1458 C CA . ASN A 1 184 ? -9.279 -3.456 22.730 1.00 81.50 184 ASN A CA 1
ATOM 1459 C C . ASN A 1 184 ? -10.393 -4.044 21.839 1.00 81.50 184 ASN A C 1
ATOM 1461 O O . ASN A 1 184 ? -10.623 -3.561 20.726 1.00 81.50 184 ASN A O 1
ATOM 1465 N N . TYR A 1 185 ? -11.128 -5.029 22.364 1.00 81.25 185 TYR A N 1
ATOM 1466 C CA . TYR A 1 185 ? -12.189 -5.743 21.642 1.00 81.25 185 TYR A CA 1
ATOM 1467 C C . TYR A 1 185 ? -13.189 -4.808 20.937 1.00 81.25 185 TYR A C 1
ATOM 1469 O O . TYR A 1 185 ? -13.456 -4.966 19.751 1.00 81.25 185 TYR A O 1
ATOM 1477 N N . LYS A 1 186 ? -13.677 -3.763 21.620 1.00 83.56 186 LYS A N 1
ATOM 1478 C CA . LYS A 1 186 ? -14.647 -2.808 21.055 1.00 83.56 186 LYS A CA 1
ATOM 1479 C C . LYS A 1 186 ? -14.078 -2.011 19.875 1.00 83.56 186 LYS A C 1
ATOM 1481 O O . LYS A 1 186 ? -14.809 -1.714 18.930 1.00 83.56 186 LYS A O 1
ATOM 1486 N N . THR A 1 187 ? -12.795 -1.651 19.921 1.00 83.00 187 THR A N 1
ATOM 1487 C CA . THR A 1 187 ? -12.103 -1.015 18.792 1.00 83.00 187 THR A CA 1
ATOM 1488 C C . THR A 1 187 ? -11.900 -2.012 17.652 1.00 83.00 187 THR A C 1
ATOM 1490 O O . THR A 1 187 ? -12.190 -1.661 16.512 1.00 83.00 187 THR A O 1
ATOM 1493 N N . HIS A 1 188 ? -11.471 -3.246 17.943 1.00 85.00 188 HIS A N 1
ATOM 1494 C CA . HIS A 1 188 ? -11.322 -4.311 16.945 1.00 85.00 188 HIS A CA 1
ATOM 1495 C C . HIS A 1 188 ? -12.637 -4.580 16.196 1.00 85.00 188 HIS A C 1
ATOM 1497 O O . HIS A 1 188 ? -12.664 -4.442 14.976 1.00 85.00 188 HIS A O 1
ATOM 1503 N N . THR A 1 189 ? -13.738 -4.862 16.906 1.00 83.81 189 THR A N 1
ATOM 1504 C CA . THR A 1 189 ? -15.059 -5.106 16.299 1.00 83.81 189 THR A CA 1
ATOM 1505 C C . THR A 1 189 ? -15.494 -3.933 15.425 1.00 83.81 189 THR A C 1
ATOM 1507 O O . THR A 1 189 ? -15.879 -4.133 14.277 1.00 83.81 189 THR A O 1
ATOM 1510 N N . PHE A 1 190 ? -15.349 -2.692 15.907 1.00 88.00 190 PHE A N 1
ATOM 1511 C CA . PHE A 1 190 ? -15.714 -1.529 15.101 1.00 88.00 190 PHE A CA 1
ATOM 1512 C C . PHE A 1 190 ? -14.873 -1.406 13.822 1.00 88.00 190 PHE A C 1
ATOM 1514 O O . PHE A 1 190 ? -15.424 -1.118 12.761 1.00 88.00 190 PHE A O 1
ATOM 1521 N N . LEU A 1 191 ? -13.554 -1.605 13.899 1.00 88.50 191 LEU A N 1
ATOM 1522 C CA . LEU A 1 191 ? -12.686 -1.548 12.720 1.00 88.50 191 LEU A CA 1
ATOM 1523 C C . LEU A 1 191 ? -12.999 -2.686 11.742 1.00 88.50 191 LEU A C 1
ATOM 1525 O O . LEU A 1 191 ? -13.053 -2.439 10.543 1.00 88.50 191 LEU A O 1
ATOM 1529 N N . TYR A 1 192 ? -13.276 -3.892 12.239 1.00 87.50 192 TYR A N 1
ATOM 1530 C CA . TYR A 1 192 ? -13.693 -5.030 11.421 1.00 87.50 192 TYR A CA 1
ATOM 1531 C C . TYR A 1 192 ? -15.015 -4.770 10.684 1.00 87.50 192 TYR A C 1
ATOM 1533 O O . TYR A 1 192 ? -15.143 -5.090 9.508 1.00 87.50 192 TYR A O 1
ATOM 1541 N N . GLU A 1 193 ? -15.981 -4.122 11.331 1.00 88.94 193 GLU A N 1
ATOM 1542 C CA . GLU A 1 193 ? -17.264 -3.771 10.715 1.00 88.94 193 GLU A CA 1
ATOM 1543 C C . GLU A 1 193 ? -17.172 -2.589 9.729 1.00 88.94 193 GLU A C 1
ATOM 1545 O O . GLU A 1 193 ? -17.938 -2.544 8.769 1.00 88.94 193 GLU A O 1
ATOM 1550 N N . ASN A 1 194 ? -16.266 -1.624 9.951 1.00 89.88 194 ASN A N 1
ATOM 1551 C CA . ASN A 1 194 ? -16.334 -0.306 9.294 1.00 89.88 194 ASN A CA 1
ATOM 1552 C C . ASN A 1 194 ? -15.119 0.062 8.417 1.00 89.88 194 ASN A C 1
ATOM 1554 O O . ASN A 1 194 ? -15.274 0.880 7.513 1.00 89.88 194 ASN A O 1
ATOM 1558 N N . SER A 1 195 ? -13.921 -0.483 8.658 1.00 90.62 195 SER A N 1
ATOM 1559 C CA . SER A 1 195 ? -12.697 -0.151 7.904 1.00 90.62 195 SER A CA 1
ATOM 1560 C C . SER A 1 195 ? -12.405 -1.208 6.845 1.00 90.62 195 SER A C 1
ATOM 1562 O O . SER A 1 195 ? -12.131 -2.367 7.166 1.00 90.62 195 SER A O 1
ATOM 1564 N N . LYS A 1 196 ? -12.403 -0.812 5.567 1.00 92.12 196 LYS A N 1
ATOM 1565 C CA . LYS A 1 196 ? -12.140 -1.753 4.472 1.00 92.12 196 LYS A CA 1
ATOM 1566 C C . LYS A 1 196 ? -10.671 -2.168 4.424 1.00 92.12 196 LYS A C 1
ATOM 1568 O O . LYS A 1 196 ? -10.385 -3.327 4.138 1.00 92.12 196 LYS A O 1
ATOM 1573 N N . ILE A 1 197 ? -9.740 -1.270 4.763 1.00 90.88 197 ILE A N 1
ATOM 1574 C CA . ILE A 1 197 ? -8.316 -1.625 4.865 1.00 90.88 197 ILE A CA 1
ATOM 1575 C C . ILE A 1 197 ? -8.087 -2.614 6.015 1.00 90.88 197 ILE A C 1
ATOM 1577 O O . ILE A 1 197 ? -7.344 -3.579 5.845 1.00 90.88 197 ILE A O 1
ATOM 1581 N N . TYR A 1 198 ? -8.766 -2.436 7.154 1.00 88.81 198 TYR A N 1
ATOM 1582 C CA . TYR A 1 198 ? -8.691 -3.389 8.260 1.00 88.81 198 TYR A CA 1
ATOM 1583 C C . TYR A 1 198 ? -9.263 -4.757 7.864 1.00 88.81 198 TYR A C 1
ATOM 1585 O O . TYR A 1 198 ? -8.579 -5.762 8.025 1.00 88.81 198 TYR A O 1
ATOM 1593 N N . GLN A 1 199 ? -10.450 -4.813 7.249 1.00 89.19 199 GLN A N 1
ATOM 1594 C CA . GLN A 1 199 ? -11.030 -6.067 6.739 1.00 89.19 199 GLN A CA 1
ATOM 1595 C C . GLN A 1 199 ? -10.090 -6.835 5.796 1.00 89.19 199 GLN A C 1
ATOM 1597 O O . GLN A 1 199 ? -10.032 -8.059 5.862 1.00 89.19 199 GLN A O 1
ATOM 1602 N N . LEU A 1 200 ? -9.362 -6.131 4.921 1.00 89.06 200 LEU A N 1
ATOM 1603 C CA . LEU A 1 200 ? -8.477 -6.754 3.933 1.00 89.06 200 LEU A CA 1
ATOM 1604 C C . LEU A 1 200 ? -7.143 -7.247 4.512 1.00 89.06 200 LEU A C 1
ATOM 1606 O O . LEU A 1 200 ? -6.573 -8.193 3.973 1.00 89.06 200 LEU A O 1
ATOM 1610 N N . PHE A 1 201 ? -6.632 -6.620 5.578 1.00 86.38 201 PHE A N 1
ATOM 1611 C CA . PHE A 1 201 ? -5.248 -6.834 6.027 1.00 86.38 201 PHE A CA 1
ATOM 1612 C C . PHE A 1 201 ? -5.064 -7.091 7.535 1.00 86.38 201 PHE A C 1
ATOM 1614 O O . PHE A 1 201 ? -3.932 -7.310 7.964 1.00 86.38 201 PHE A O 1
ATOM 1621 N N . ALA A 1 202 ? -6.122 -7.130 8.356 1.00 73.81 202 ALA A N 1
ATOM 1622 C CA . ALA A 1 202 ? -6.007 -7.325 9.813 1.00 73.81 202 ALA A CA 1
ATOM 1623 C C . ALA A 1 202 ? -5.341 -8.651 10.237 1.00 73.81 202 ALA A C 1
ATOM 1625 O O . ALA A 1 202 ? -4.804 -8.736 11.341 1.00 73.81 202 ALA A O 1
ATOM 1626 N N . LEU A 1 203 ? -5.295 -9.661 9.359 1.00 59.00 203 LEU A N 1
ATOM 1627 C CA . LEU A 1 203 ? -4.546 -10.904 9.595 1.00 59.00 203 LEU A CA 1
ATOM 1628 C C . LEU A 1 203 ? -3.028 -10.685 9.754 1.00 59.00 203 LEU A C 1
ATOM 1630 O O . LEU A 1 203 ? -2.353 -11.533 10.328 1.00 59.00 203 LEU A O 1
ATOM 1634 N N . VAL A 1 204 ? -2.488 -9.546 9.306 1.00 50.91 204 VAL A N 1
ATOM 1635 C CA . VAL A 1 204 ? -1.056 -9.202 9.412 1.00 50.91 204 VAL A CA 1
ATOM 1636 C C . VAL A 1 204 ? -0.660 -8.756 10.838 1.00 50.91 204 VAL A C 1
ATOM 1638 O O . VAL A 1 204 ? 0.515 -8.522 11.097 1.00 50.91 204 VAL A O 1
ATOM 1641 N N . GLY A 1 205 ? -1.610 -8.661 11.779 1.00 42.16 205 GLY A N 1
ATOM 1642 C CA . GLY A 1 205 ? -1.352 -8.246 13.168 1.00 42.16 205 GLY A CA 1
ATOM 1643 C C . GLY A 1 205 ? -1.971 -9.125 14.260 1.00 42.16 205 GLY A C 1
ATOM 1644 O O . GLY A 1 205 ? -2.033 -8.675 15.39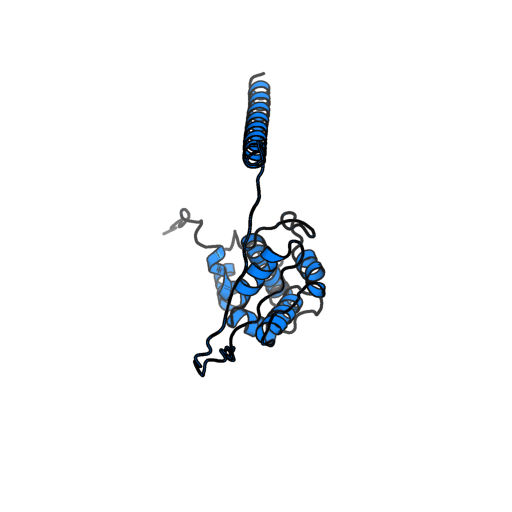8 1.00 42.16 205 GLY A O 1
ATOM 1645 N N . TYR A 1 206 ? -2.466 -10.331 13.946 1.00 40.28 206 TYR A N 1
ATOM 1646 C CA . TYR A 1 206 ? -3.289 -11.119 14.886 1.00 40.28 206 TYR A CA 1
ATOM 1647 C C . TYR A 1 206 ? -2.863 -12.589 15.080 1.00 40.28 206 TYR A C 1
ATOM 1649 O O . TYR A 1 206 ? -3.699 -13.452 15.338 1.00 40.28 206 TYR A O 1
ATOM 1657 N N . LEU A 1 207 ? -1.558 -12.879 14.974 1.00 35.97 207 LEU A N 1
ATOM 1658 C CA . LEU A 1 207 ? -0.964 -14.193 15.296 1.00 35.97 207 LEU A CA 1
ATOM 1659 C C . LEU A 1 207 ? 0.336 -14.116 16.134 1.00 35.97 207 LEU A C 1
ATOM 1661 O O . LEU A 1 207 ? 1.090 -15.079 16.179 1.00 35.97 207 LEU A O 1
ATOM 1665 N N . GLU A 1 208 ? 0.583 -13.009 16.847 1.00 39.81 208 GLU A N 1
ATOM 1666 C CA . GLU A 1 208 ? 1.656 -12.909 17.865 1.00 39.81 208 GLU A CA 1
ATOM 1667 C C . GLU A 1 208 ? 1.109 -12.546 19.262 1.00 39.81 208 GLU A C 1
ATOM 1669 O O . GLU A 1 208 ? 1.723 -11.813 20.034 1.00 39.81 208 GLU A O 1
ATOM 1674 N N . SER A 1 209 ? -0.066 -13.084 19.606 1.00 37.78 209 SER A N 1
ATOM 1675 C CA . SER A 1 209 ? -0.518 -13.155 21.001 1.00 37.78 209 SER A CA 1
ATOM 1676 C C . SER A 1 209 ? -1.231 -14.475 21.311 1.00 37.78 209 SER A C 1
ATOM 1678 O O . SER A 1 209 ? -2.385 -14.502 21.751 1.00 37.78 209 SER A O 1
ATOM 1680 N N . GLU A 1 210 ? -0.505 -15.583 21.150 1.00 41.81 210 GLU A N 1
ATOM 1681 C CA . GLU A 1 210 ? -0.541 -16.572 22.233 1.00 41.81 210 GLU A CA 1
ATOM 1682 C C . GLU A 1 210 ? -0.122 -15.843 23.534 1.00 41.81 210 GLU A C 1
ATOM 1684 O O . GLU A 1 210 ? 0.650 -14.886 23.489 1.00 41.81 210 GLU A O 1
ATOM 1689 N N . ASP A 1 211 ? -0.698 -16.218 24.677 1.00 39.91 211 ASP A N 1
ATOM 1690 C CA . ASP A 1 211 ? -0.566 -15.515 25.968 1.00 39.91 211 ASP A CA 1
ATOM 1691 C C . ASP A 1 211 ? -1.208 -14.112 26.081 1.00 39.91 211 ASP A C 1
ATOM 1693 O O . ASP A 1 211 ? -0.538 -13.122 26.393 1.00 39.91 211 ASP A O 1
ATOM 1697 N N . LYS A 1 212 ? -2.551 -14.049 25.971 1.00 36.75 212 LYS A N 1
ATOM 1698 C CA . LYS A 1 212 ? -3.436 -13.403 26.987 1.00 36.75 212 LYS A CA 1
ATOM 1699 C C . LYS A 1 212 ? -4.938 -13.552 26.700 1.00 36.75 212 LYS A C 1
ATOM 1701 O O . LYS A 1 212 ? -5.686 -12.578 26.644 1.00 36.75 212 LYS A O 1
ATOM 1706 N N . VAL A 1 213 ? -5.419 -14.794 26.669 1.00 37.59 213 VAL A N 1
ATOM 1707 C CA . VAL A 1 213 ? -6.794 -15.053 27.127 1.00 37.59 213 VAL A CA 1
ATOM 1708 C C . VAL A 1 213 ? -6.748 -15.124 28.653 1.00 37.59 213 VAL A C 1
ATOM 1710 O O . VAL A 1 213 ? -6.615 -16.199 29.231 1.00 37.59 213 VAL A O 1
ATOM 1713 N N . VAL A 1 214 ? -6.810 -13.964 29.316 1.00 38.66 214 VAL A N 1
ATOM 1714 C CA . VAL A 1 214 ? -7.206 -13.936 30.730 1.00 38.66 214 VAL A CA 1
ATOM 1715 C C . VAL A 1 214 ? -8.711 -14.158 30.738 1.00 38.66 214 VAL A C 1
ATOM 1717 O O . VAL A 1 214 ? -9.488 -13.247 30.461 1.00 38.66 214 VAL A O 1
ATOM 1720 N N . ALA A 1 215 ? -9.104 -15.408 30.959 1.00 34.94 215 ALA A N 1
ATOM 1721 C CA . ALA A 1 215 ? -10.486 -15.759 31.215 1.00 34.94 215 ALA A CA 1
ATOM 1722 C C . ALA A 1 215 ? -10.838 -15.323 32.644 1.00 34.94 215 ALA A C 1
ATOM 1724 O O . ALA A 1 215 ? -10.603 -16.068 33.591 1.00 34.94 215 ALA A O 1
ATOM 1725 N N . ASP A 1 216 ? -11.392 -14.119 32.781 1.00 40.38 216 ASP A N 1
ATOM 1726 C CA . ASP A 1 216 ? -12.153 -13.744 33.973 1.00 40.38 216 ASP A CA 1
ATOM 1727 C C . ASP A 1 216 ? -13.562 -14.359 33.852 1.00 40.38 216 ASP A C 1
ATOM 1729 O O . ASP A 1 216 ? -14.449 -13.791 33.206 1.00 40.38 216 ASP A O 1
ATOM 1733 N N . LEU A 1 217 ? -13.736 -15.543 34.453 1.00 34.72 217 LEU A N 1
ATOM 1734 C CA . LEU A 1 217 ? -15.013 -16.201 34.766 1.00 34.72 217 LEU A CA 1
ATOM 1735 C C . LEU A 1 217 ? -14.937 -16.825 36.166 1.00 34.72 217 LEU A C 1
ATOM 1737 O O . LEU A 1 217 ? -13.967 -17.577 36.408 1.00 34.72 217 LEU A O 1
#

InterPro domains:
  IPR038765 Papain-like cysteine peptidase superfamily [SSF54001] (67-201)

Secondary structure (DSSP, 8-state):
-HHHHHHHHHHHHHHHHHHHHHHHHHHTTS-----------------------------------TTPPPEE---TTTHHHHHHHHHT--HHHHHHHHHS---TTSHHHHHHHHHHHHHH-SSEE--HHHHHHHHHHT-SSS--TTS---HHHHHHHHHHHHHHHHHHHHSTTT-S---TTS--HHHHHHHHHH-HHHHHHGGGGSSS--S------